Protein AF-0000000077104155 (afdb_homodimer)

Secondary structure (DSSP, 8-state):
---THHHHHHHHHHHHHHH-STTSHHHHHHHHHHHHHHHHHHHHHHHHHTT--HHHHHHHHTS-HHHHHHHHTTSSPPBHHHHHHHHHHTTEEEEEEE---/---SHHHHHHHHHHHHHHH-STTSHHHHHHHHHHHHHHHHHHHHHHHHHTT--HHHHHHHHTS-HHHHHHHHTTSSPPBHHHHHHHHHHTTEEEEEEE---

Solvent-accessible surface area (backbone atoms only — not comparable to full-atom values): 10810 Å² total; per-residue (Å²): 132,95,65,77,59,56,60,49,52,45,52,52,48,51,44,30,72,73,38,37,51,87,70,34,73,58,23,38,52,50,52,31,51,52,39,35,45,50,52,20,48,49,51,46,50,50,37,54,76,66,71,47,51,56,57,57,49,13,54,70,50,54,56,46,41,68,56,47,50,33,27,52,69,60,76,42,78,50,39,40,14,51,47,52,45,47,44,43,64,66,53,34,38,82,41,78,41,74,52,79,122,134,99,70,73,62,61,59,49,52,45,51,53,48,52,45,30,72,73,38,38,49,87,70,34,72,58,22,39,52,50,50,30,51,52,40,34,46,51,51,19,49,49,51,46,51,49,38,54,74,65,70,47,51,57,58,56,48,14,56,70,49,55,56,46,40,67,56,48,50,33,27,51,69,62,75,41,79,48,39,39,14,52,48,52,45,47,43,42,65,64,53,34,37,83,43,77,41,75,51,78,122

pLDDT: mean 90.49, std 13.49, range [34.97, 98.62]

InterPro domains:
  IPR001387 Cro/C1-type, helix-turn-helix domain [PF01381] (44-95)
  IPR001387 Cro/C1-type, helix-turn-helix domain [PS50943] (43-97)
  IPR001387 Cro/C1-type, helix-turn-helix domain [SM00530] (42-97)
  IPR001387 Cro/C1-type, helix-turn-helix domain [cd00093] (40-95)
  IPR010982 Lambda repressor-like, DNA-binding domain superfamily [G3DSA:1.10.260.40] (38-98)
  IPR010982 Lambda repressor-like, DNA-binding domain superfamily [SSF47413] (40-95)

Radius of gyration: 19.76 Å; Cα contacts (8 Å, |Δi|>4): 243; chains: 2; bounding box: 46×47×65 Å

Foldseek 3Di:
DPDPVVVVVVVQVVCCVVQNHPPDPSVVVVVVLVVLLVLLCVLVVLCVVLVHQLQRLCVLLVHHSVVNVCSNVSNDRDDPVSSQSSCVSSVDDDDDDDDPD/DPDDVVVVVVVQVVCCVVQNHPPDPSVVVVVVLVVLLVLLCVLVVLCVVLVHQLQRLCVLLVHHSVVNVCSNVSNDRDDPVSSQSSCVSSVDDDDDDDDPD

Structure (mmCIF, N/CA/C/O backbone):
data_AF-0000000077104155-model_v1
#
loop_
_entity.id
_entity.type
_entity.pdbx_description
1 polymer 'DNA-binding helix-turn-helix protein'
#
loop_
_atom_site.group_PDB
_atom_site.id
_atom_site.type_symbol
_atom_site.label_atom_id
_atom_site.label_alt_id
_atom_site.label_comp_id
_atom_site.label_asym_id
_atom_site.label_entity_id
_atom_site.label_seq_id
_atom_site.pdbx_PDB_ins_code
_atom_site.Cartn_x
_atom_site.Cartn_y
_atom_site.Cartn_z
_atom_site.occupancy
_atom_site.B_iso_or_equiv
_atom_site.auth_seq_id
_atom_site.auth_comp_id
_atom_site.auth_asym_id
_atom_site.auth_atom_id
_atom_site.pdbx_PDB_model_num
ATOM 1 N N . MET A 1 1 ? -4.27 13.375 41.688 1 35.66 1 MET A N 1
ATOM 2 C CA . MET A 1 1 ? -3.67 12.266 40.969 1 35.66 1 MET A CA 1
ATOM 3 C C . MET A 1 1 ? -2.953 12.766 39.719 1 35.66 1 MET A C 1
ATOM 5 O O . MET A 1 1 ? -3.598 13.148 38.719 1 35.66 1 MET A O 1
ATOM 9 N N . LYS A 1 2 ? -1.895 13.414 39.594 1 46.81 2 LYS A N 1
ATOM 10 C CA . LYS A 1 2 ? -1.103 14.188 38.656 1 46.81 2 LYS A CA 1
ATOM 11 C C . LYS A 1 2 ? -0.626 13.32 37.5 1 46.81 2 LYS A C 1
ATOM 13 O O . LYS A 1 2 ? 0.369 12.602 37.625 1 46.81 2 LYS A O 1
ATOM 18 N N . THR A 1 3 ? -1.44 12.469 36.719 1 50.03 3 THR A N 1
ATOM 19 C CA . THR A 1 3 ? -1.594 11.227 35.969 1 50.03 3 THR A CA 1
ATOM 20 C C . THR A 1 3 ? -0.647 11.195 34.781 1 50.03 3 THR A C 1
ATOM 22 O O . THR A 1 3 ? 0.011 12.195 34.469 1 50.03 3 THR A O 1
ATOM 25 N N . ASN A 1 4 ? -0.859 10.219 33.469 1 50.44 4 ASN A N 1
ATOM 26 C CA . ASN A 1 4 ? -0.388 9.602 32.219 1 50.44 4 ASN A CA 1
ATOM 27 C C . ASN A 1 4 ? 0.073 10.648 31.219 1 50.44 4 ASN A C 1
ATOM 29 O O . ASN A 1 4 ? 0.498 10.305 30.125 1 50.44 4 ASN A O 1
ATOM 33 N N . ASN A 1 5 ? -0.188 11.914 31.422 1 56.03 5 ASN A N 1
ATOM 34 C CA . ASN A 1 5 ? 0.171 12.992 30.516 1 56.03 5 ASN A CA 1
ATOM 35 C C . ASN A 1 5 ? 1.676 13.242 30.5 1 56.03 5 ASN A C 1
ATOM 37 O O . ASN A 1 5 ? 2.238 13.633 29.469 1 56.03 5 ASN A O 1
ATOM 41 N N . HIS A 1 6 ? 2.242 12.992 31.641 1 63.03 6 HIS A N 1
ATOM 42 C CA . HIS A 1 6 ? 3.68 13.234 31.703 1 63.03 6 HIS A CA 1
ATOM 43 C C . HIS A 1 6 ? 4.441 12.234 30.844 1 63.03 6 HIS A C 1
ATOM 45 O O . HIS A 1 6 ? 5.434 12.586 30.188 1 63.03 6 HIS A O 1
ATOM 51 N N . LYS A 1 7 ? 4.004 11.125 30.969 1 61.12 7 LYS A N 1
ATOM 52 C CA . LYS A 1 7 ? 4.676 10.078 30.203 1 61.12 7 LYS A CA 1
ATOM 53 C C . LYS A 1 7 ? 4.484 10.281 28.703 1 61.12 7 LYS A C 1
ATOM 55 O O . LYS A 1 7 ? 5.418 10.078 27.922 1 61.12 7 LYS A O 1
ATOM 60 N N . ILE A 1 8 ? 3.334 10.781 28.328 1 65.44 8 ILE A N 1
ATOM 61 C CA . ILE A 1 8 ? 3.07 11.039 26.922 1 65.44 8 ILE A CA 1
ATOM 62 C C . ILE A 1 8 ? 3.898 12.234 26.453 1 65.44 8 ILE A C 1
ATOM 64 O O . ILE A 1 8 ? 4.461 12.219 25.359 1 65.44 8 ILE A O 1
ATOM 68 N N . GLU A 1 9 ? 3.945 13.102 27.328 1 71.56 9 GLU A N 1
ATOM 69 C CA . GLU A 1 9 ? 4.746 14.281 27.016 1 71.56 9 GLU A CA 1
ATOM 70 C C . GLU A 1 9 ? 6.219 13.922 26.875 1 71.56 9 GLU A C 1
ATOM 72 O O . GLU A 1 9 ? 6.898 14.438 25.969 1 71.56 9 GLU A O 1
ATOM 77 N N . ASP A 1 10 ? 6.484 13.008 27.578 1 81.44 10 ASP A N 1
ATOM 78 C CA . ASP A 1 10 ? 7.875 12.555 27.516 1 81.44 10 ASP A CA 1
ATOM 79 C C . ASP A 1 10 ? 8.133 11.742 26.25 1 81.44 10 ASP A C 1
ATOM 81 O O . ASP A 1 10 ? 9.133 11.961 25.562 1 81.44 10 ASP A O 1
ATOM 85 N N . TYR A 1 11 ? 7.262 10.922 25.938 1 82.56 11 TYR A N 1
ATOM 86 C CA . TYR A 1 11 ? 7.434 10.109 24.75 1 82.56 11 TYR A CA 1
ATOM 87 C C . TYR A 1 11 ? 7.492 10.984 23.5 1 82.56 11 TYR A C 1
ATOM 89 O O . TYR A 1 11 ? 8.352 10.789 22.641 1 82.56 11 TYR A O 1
ATOM 97 N N . ASP A 1 12 ? 6.621 11.906 23.391 1 87.5 12 ASP A N 1
ATOM 98 C CA . ASP A 1 12 ? 6.617 12.812 22.25 1 87.5 12 ASP A CA 1
ATOM 99 C C . ASP A 1 12 ? 7.926 13.594 22.156 1 87.5 12 ASP A C 1
ATOM 101 O O . ASP A 1 12 ? 8.438 13.836 21.062 1 87.5 12 ASP A O 1
ATOM 105 N N . LEU A 1 13 ? 8.312 13.945 23.281 1 88.75 13 LEU A N 1
ATOM 106 C CA . LEU A 1 13 ? 9.562 14.695 23.312 1 88.75 13 LEU A CA 1
ATOM 107 C C . LEU A 1 13 ? 10.727 13.828 22.844 1 88.75 13 LEU A C 1
ATOM 109 O O . LEU A 1 13 ? 11.625 14.312 22.156 1 88.75 13 LEU A O 1
ATOM 113 N N . VAL A 1 14 ? 10.75 12.695 23.266 1 90.38 14 VAL A N 1
ATOM 114 C CA . VAL A 1 14 ? 11.812 11.773 22.844 1 90.38 14 VAL A CA 1
ATOM 115 C C . VAL A 1 14 ? 11.766 11.578 21.328 1 90.38 14 VAL A C 1
ATOM 117 O O . VAL A 1 14 ? 12.797 11.633 20.672 1 90.38 14 VAL A O 1
ATOM 120 N N . LEU A 1 15 ? 10.625 11.438 20.828 1 88.94 15 LEU A N 1
ATOM 121 C CA . LEU A 1 15 ? 10.469 11.258 19.391 1 88.94 15 LEU A CA 1
ATOM 122 C C . LEU A 1 15 ? 10.938 12.5 18.625 1 88.94 15 LEU A C 1
ATOM 124 O O . LEU A 1 15 ? 11.609 12.391 17.609 1 88.94 15 LEU A O 1
ATOM 128 N N . ASP A 1 16 ? 10.5 13.594 19.219 1 92.5 16 ASP A N 1
ATOM 129 C CA . ASP A 1 16 ? 10.898 14.844 18.578 1 92.5 16 ASP A CA 1
ATOM 130 C C . ASP A 1 16 ? 12.414 14.992 18.562 1 92.5 16 ASP A C 1
ATOM 132 O O . ASP A 1 16 ? 12.984 15.445 17.562 1 92.5 16 ASP A O 1
ATOM 136 N N . ALA A 1 17 ? 12.992 14.656 19.578 1 92.75 17 ALA A N 1
ATOM 137 C CA . ALA A 1 17 ? 14.438 14.773 19.703 1 92.75 17 ALA A CA 1
ATOM 138 C C . ALA A 1 17 ? 15.156 13.812 18.766 1 92.75 17 ALA A C 1
ATOM 140 O O . ALA A 1 17 ? 16.156 14.164 18.141 1 92.75 17 ALA A O 1
ATOM 141 N N . LYS A 1 18 ? 14.594 12.727 18.594 1 93.06 18 LYS A N 1
ATOM 142 C CA . LYS A 1 18 ? 15.273 11.664 17.859 1 93.06 18 LYS A CA 1
ATOM 143 C C . LYS A 1 18 ? 14.977 11.766 16.359 1 93.06 18 LYS A C 1
ATOM 145 O O . LYS A 1 18 ? 15.859 11.531 15.531 1 93.06 18 LYS A O 1
ATOM 150 N N . TYR A 1 19 ? 13.75 12.148 16.062 1 92.69 19 TYR A N 1
ATOM 151 C CA . TYR A 1 19 ? 13.32 11.992 14.68 1 92.69 19 TYR A CA 1
ATOM 152 C C . TYR A 1 19 ? 12.852 13.312 14.094 1 92.69 19 TYR A C 1
ATOM 154 O O . TYR A 1 19 ? 12.477 13.391 12.922 1 92.69 19 TYR A O 1
ATOM 162 N N . GLY A 1 20 ? 12.875 14.32 14.844 1 91.31 20 GLY A N 1
ATOM 163 C CA . GLY A 1 20 ? 12.359 15.609 14.406 1 91.31 20 GLY A CA 1
ATOM 164 C C . GLY A 1 20 ? 10.906 15.828 14.797 1 91.31 20 GLY A C 1
ATOM 165 O O . GLY A 1 20 ? 10.18 14.875 15.062 1 91.31 20 GLY A O 1
ATOM 166 N N . LYS A 1 21 ? 10.57 17.141 14.773 1 91.31 21 LYS A N 1
ATOM 167 C CA . LYS A 1 21 ? 9.18 17.484 15.07 1 91.31 21 LYS A CA 1
ATOM 168 C C . LYS A 1 21 ? 8.25 17.016 13.953 1 91.31 21 LYS A C 1
ATOM 170 O O . LYS A 1 21 ? 8.672 16.859 12.805 1 91.31 21 LYS A O 1
ATOM 175 N N . GLU A 1 22 ? 7.031 16.734 14.336 1 88.38 22 GLU A N 1
ATOM 176 C CA . GLU A 1 22 ? 6.047 16.344 13.336 1 88.38 22 GLU A CA 1
ATOM 177 C C . GLU A 1 22 ? 5.973 17.359 12.203 1 88.38 22 GLU A C 1
ATOM 179 O O . GLU A 1 22 ? 5.98 18.578 12.461 1 88.38 22 GLU A O 1
ATOM 184 N N . GLY A 1 23 ? 5.961 16.875 11.008 1 87.62 23 GLY A N 1
ATOM 185 C CA . GLY A 1 23 ? 5.836 17.781 9.867 1 87.62 23 GLY A CA 1
ATOM 186 C C . GLY A 1 23 ? 7.176 18.156 9.266 1 87.62 23 GLY A C 1
ATOM 187 O O . GLY A 1 23 ? 7.23 18.734 8.172 1 87.62 23 GLY A O 1
ATOM 188 N N . THR A 1 24 ? 8.258 17.859 9.953 1 93.19 24 THR A N 1
ATOM 189 C CA . THR A 1 24 ? 9.578 18.141 9.406 1 93.19 24 THR A CA 1
ATOM 190 C C . THR A 1 24 ? 10 17.062 8.422 1 93.19 24 THR A C 1
ATOM 192 O O . THR A 1 24 ? 9.477 15.945 8.453 1 93.19 24 THR A O 1
ATOM 195 N N . PRO A 1 25 ? 10.953 17.422 7.547 1 93.38 25 PRO A N 1
ATOM 196 C CA . PRO A 1 25 ? 11.414 16.422 6.582 1 93.38 25 PRO A CA 1
ATOM 197 C C . PRO A 1 25 ? 11.992 15.18 7.25 1 93.38 25 PRO A C 1
ATOM 199 O O . PRO A 1 25 ? 11.781 14.062 6.773 1 93.38 25 PRO A O 1
ATOM 202 N N . GLN A 1 26 ? 12.688 15.383 8.312 1 94.62 26 GLN A N 1
ATOM 203 C CA . GLN A 1 26 ? 13.281 14.25 9.023 1 94.62 26 GLN A CA 1
ATOM 204 C C . GLN A 1 26 ? 12.203 13.328 9.578 1 94.62 26 GLN A C 1
ATOM 206 O O . GLN A 1 26 ? 12.289 12.102 9.438 1 94.62 26 GLN A O 1
ATOM 211 N N . ARG A 1 27 ? 11.25 13.898 10.203 1 94.31 27 ARG A N 1
ATOM 212 C CA . ARG A 1 27 ? 10.164 13.117 10.773 1 94.31 27 ARG A CA 1
ATOM 213 C C . ARG A 1 27 ? 9.367 12.406 9.68 1 94.31 27 ARG A C 1
ATOM 215 O O . ARG A 1 27 ? 8.984 11.242 9.844 1 94.31 27 ARG A O 1
ATOM 222 N N . VAL A 1 28 ? 9.164 13.047 8.617 1 93.69 28 VAL A N 1
ATOM 223 C CA . VAL A 1 28 ? 8.414 12.492 7.492 1 93.69 28 VAL A CA 1
ATOM 224 C C . VAL A 1 28 ? 9.148 11.281 6.926 1 93.69 28 VAL A C 1
ATOM 226 O O . VAL A 1 28 ? 8.539 10.242 6.652 1 93.69 28 VAL A O 1
ATOM 229 N N . GLN A 1 29 ? 10.336 11.414 6.77 1 93.62 29 GLN A N 1
ATOM 230 C CA . GLN A 1 29 ? 11.156 10.312 6.266 1 93.62 29 GLN A CA 1
ATOM 231 C C . GLN A 1 29 ? 11.078 9.109 7.195 1 93.62 29 GLN A C 1
ATOM 233 O O . GLN A 1 29 ? 10.938 7.973 6.734 1 93.62 29 GLN A O 1
ATOM 238 N N . PHE A 1 30 ? 11.242 9.414 8.43 1 94.81 30 PHE A N 1
ATOM 239 C CA . PHE A 1 30 ? 11.195 8.352 9.422 1 94.81 30 PHE A CA 1
ATOM 240 C C . PHE A 1 30 ? 9.859 7.625 9.383 1 94.81 30 PHE A C 1
ATOM 242 O O . PHE A 1 30 ? 9.812 6.395 9.406 1 94.81 30 PHE A O 1
ATOM 249 N N . GLU A 1 31 ? 8.82 8.375 9.289 1 94.62 31 GLU A N 1
ATOM 250 C CA . GLU A 1 31 ? 7.484 7.785 9.281 1 94.62 31 GLU A CA 1
ATOM 251 C C . GLU A 1 31 ? 7.27 6.93 8.031 1 94.62 31 GLU A C 1
ATOM 253 O O . GLU A 1 31 ? 6.645 5.871 8.102 1 94.62 31 GLU A O 1
ATOM 258 N N . ASN A 1 32 ? 7.727 7.379 6.934 1 95.06 32 ASN A N 1
ATOM 259 C CA . ASN A 1 32 ? 7.633 6.594 5.707 1 95.06 32 ASN A CA 1
ATOM 260 C C . ASN A 1 32 ? 8.375 5.266 5.836 1 95.06 32 ASN A C 1
ATOM 262 O O . ASN A 1 32 ? 7.844 4.219 5.461 1 95.06 32 ASN A O 1
ATOM 266 N N . GLU A 1 33 ? 9.555 5.359 6.363 1 95.38 33 GLU A N 1
ATOM 267 C CA . GLU A 1 33 ? 10.359 4.152 6.527 1 95.38 33 GLU A CA 1
ATOM 268 C C . GLU A 1 33 ? 9.703 3.178 7.5 1 95.38 33 GLU A C 1
ATOM 270 O O . GLU A 1 33 ? 9.734 1.964 7.289 1 95.38 33 GLU A O 1
ATOM 275 N N . ALA A 1 34 ? 9.18 3.713 8.578 1 96 34 ALA A N 1
ATOM 276 C CA . ALA A 1 34 ? 8.5 2.865 9.555 1 96 34 ALA A CA 1
ATOM 277 C C . ALA A 1 34 ? 7.301 2.166 8.93 1 96 34 ALA A C 1
ATOM 279 O O . ALA A 1 34 ? 7.066 0.979 9.172 1 96 34 ALA A O 1
ATOM 280 N N . LYS A 1 35 ? 6.57 2.891 8.125 1 95.5 35 LYS A N 1
ATOM 281 C CA . LYS A 1 35 ? 5.398 2.312 7.477 1 95.5 35 LYS A CA 1
ATOM 282 C C . LYS A 1 35 ? 5.801 1.266 6.441 1 95.5 35 LYS A C 1
ATOM 284 O O . LYS A 1 35 ? 5.152 0.224 6.32 1 95.5 35 LYS A O 1
ATOM 289 N N . ALA A 1 36 ? 6.82 1.56 5.723 1 96.62 36 ALA A N 1
ATOM 290 C CA . ALA A 1 36 ? 7.336 0.591 4.758 1 96.62 36 ALA A CA 1
ATOM 291 C C . ALA A 1 36 ? 7.816 -0.677 5.457 1 96.62 36 ALA A C 1
ATOM 293 O O . ALA A 1 36 ? 7.57 -1.787 4.98 1 96.62 36 ALA A O 1
ATOM 294 N N . PHE A 1 37 ? 8.508 -0.508 6.535 1 96.62 37 PHE A N 1
ATOM 295 C CA . PHE A 1 37 ? 8.969 -1.646 7.324 1 96.62 37 PHE A CA 1
ATOM 296 C C . PHE A 1 37 ? 7.789 -2.473 7.82 1 96.62 37 PHE A C 1
ATOM 298 O O . PHE A 1 37 ? 7.82 -3.703 7.762 1 96.62 37 PHE A O 1
ATOM 305 N N . TYR A 1 38 ? 6.859 -1.818 8.344 1 96.12 38 TYR A N 1
ATOM 306 C CA . TYR A 1 38 ? 5.645 -2.482 8.812 1 96.12 38 TYR A CA 1
ATOM 307 C C . TYR A 1 38 ? 5.023 -3.322 7.699 1 96.12 38 TYR A C 1
ATOM 309 O O . TYR A 1 38 ? 4.66 -4.48 7.922 1 96.12 38 TYR A O 1
ATOM 317 N N . ALA A 1 39 ? 4.91 -2.771 6.539 1 96.44 39 ALA A N 1
ATOM 318 C CA . ALA A 1 39 ? 4.355 -3.492 5.398 1 96.44 39 ALA A CA 1
ATOM 319 C C . ALA A 1 39 ? 5.184 -4.738 5.082 1 96.44 39 ALA A C 1
ATOM 321 O O . ALA A 1 39 ? 4.629 -5.801 4.789 1 96.44 39 ALA A O 1
ATOM 322 N N . SER A 1 40 ? 6.461 -4.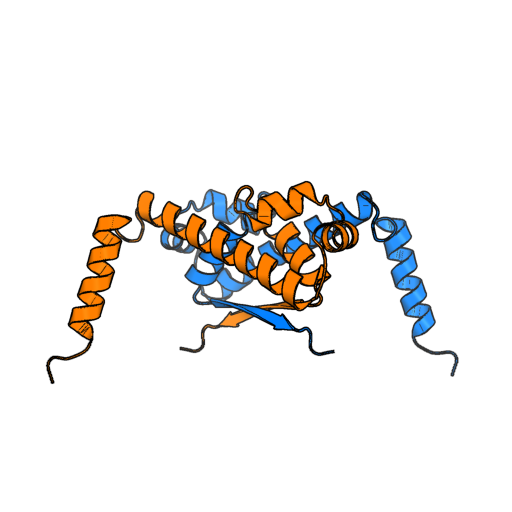574 5.117 1 97.81 40 SER A N 1
ATOM 323 C CA . SER A 1 40 ? 7.336 -5.707 4.844 1 97.81 40 SER A CA 1
ATOM 324 C C . SER A 1 40 ? 7.137 -6.82 5.867 1 97.81 40 SER A C 1
ATOM 326 O O . SER A 1 40 ? 7.152 -8.008 5.52 1 97.81 40 SER A O 1
ATOM 328 N N . GLN A 1 41 ? 6.953 -6.441 7.117 1 97.06 41 GLN A N 1
ATOM 329 C CA . GLN A 1 41 ? 6.738 -7.43 8.172 1 97.06 41 GLN A CA 1
ATOM 330 C C . GLN A 1 41 ? 5.387 -8.117 8.008 1 97.06 41 GLN A C 1
ATOM 332 O O . GLN A 1 41 ? 5.258 -9.312 8.281 1 97.06 41 GLN A O 1
ATOM 337 N N . ILE A 1 42 ? 4.453 -7.379 7.617 1 96 42 ILE A N 1
ATOM 338 C CA . ILE A 1 42 ? 3.139 -7.953 7.352 1 96 42 ILE A CA 1
ATOM 339 C C . ILE A 1 42 ? 3.254 -9.023 6.266 1 96 42 ILE A C 1
ATOM 341 O O . ILE A 1 42 ? 2.711 -10.117 6.406 1 96 42 ILE A O 1
ATOM 345 N N . LEU A 1 43 ? 3.916 -8.664 5.191 1 97.88 43 LEU A N 1
ATOM 346 C CA . LEU A 1 43 ? 4.086 -9.602 4.086 1 97.88 43 LEU A CA 1
ATOM 347 C C . LEU A 1 43 ? 4.797 -10.867 4.555 1 97.88 43 LEU A C 1
ATOM 349 O O . LEU A 1 43 ? 4.359 -11.977 4.254 1 97.88 43 LEU A O 1
ATOM 353 N N . LEU A 1 44 ? 5.895 -10.664 5.281 1 97.94 44 LEU A N 1
ATOM 354 C CA . LEU A 1 44 ? 6.672 -11.781 5.797 1 97.94 44 LEU A CA 1
ATOM 355 C C . LEU A 1 44 ? 5.809 -12.688 6.668 1 97.94 44 LEU A C 1
ATOM 357 O O . LEU A 1 44 ? 5.777 -13.906 6.461 1 97.94 44 LEU A O 1
ATOM 361 N N . GLN A 1 45 ? 5.102 -12.141 7.602 1 97.38 45 GLN A N 1
ATOM 362 C CA . GLN A 1 45 ? 4.277 -12.906 8.523 1 97.38 45 GLN A CA 1
ATOM 363 C C . GLN A 1 45 ? 3.129 -13.602 7.797 1 97.38 45 GLN A C 1
ATOM 365 O O . GLN A 1 45 ? 2.812 -14.758 8.078 1 97.38 45 GLN A O 1
ATOM 370 N N . ALA A 1 46 ? 2.506 -12.898 6.902 1 97.12 46 ALA A N 1
ATOM 371 C CA . ALA A 1 46 ? 1.407 -13.461 6.121 1 97.12 46 ALA A CA 1
ATOM 372 C C . ALA A 1 46 ? 1.873 -14.664 5.309 1 97.12 46 ALA A C 1
ATOM 374 O O . ALA A 1 46 ? 1.175 -15.68 5.234 1 97.12 46 ALA A O 1
ATOM 375 N N . ARG A 1 47 ? 2.994 -14.453 4.641 1 97.88 47 ARG A N 1
ATOM 376 C CA . ARG A 1 47 ? 3.529 -15.562 3.852 1 97.88 47 ARG A CA 1
ATOM 377 C C . ARG A 1 47 ? 3.781 -16.781 4.723 1 97.88 47 ARG A C 1
ATOM 379 O O . ARG A 1 47 ? 3.43 -17.906 4.348 1 97.88 47 ARG A O 1
ATOM 386 N N . LYS A 1 48 ? 4.379 -16.578 5.902 1 97.94 48 LYS A N 1
ATOM 387 C CA . LYS A 1 48 ? 4.676 -17.672 6.828 1 97.94 48 LYS A CA 1
ATOM 388 C C . LYS A 1 48 ? 3.393 -18.344 7.324 1 97.94 48 LYS A C 1
ATOM 390 O O . LYS A 1 48 ? 3.314 -19.562 7.398 1 97.94 48 LYS A O 1
ATOM 395 N N . GLU A 1 49 ? 2.406 -17.578 7.648 1 96.62 49 GLU A N 1
ATOM 396 C CA . GLU A 1 49 ? 1.126 -18.094 8.117 1 96.62 49 GLU A CA 1
ATOM 397 C C . GLU A 1 49 ? 0.44 -18.922 7.035 1 96.62 49 GLU A C 1
ATOM 399 O O . GLU A 1 49 ? -0.255 -19.906 7.34 1 96.62 49 GLU A O 1
ATOM 404 N N . ALA A 1 50 ? 0.651 -18.547 5.801 1 95.88 50 ALA A N 1
ATOM 405 C CA . ALA A 1 50 ? 0.09 -19.281 4.664 1 95.88 50 ALA A CA 1
ATOM 406 C C . ALA A 1 50 ? 0.932 -20.5 4.332 1 95.88 50 ALA A C 1
ATOM 408 O O . ALA A 1 50 ? 0.61 -21.25 3.402 1 95.88 50 ALA A O 1
ATOM 409 N N . LYS A 1 51 ? 2.086 -20.641 5.012 1 97.56 51 LYS A N 1
ATOM 410 C CA . LYS A 1 51 ? 3.018 -21.75 4.816 1 97.56 51 LYS A CA 1
ATOM 411 C C . LYS A 1 51 ? 3.545 -21.781 3.385 1 97.56 51 LYS A C 1
ATOM 413 O O . LYS A 1 51 ? 3.684 -22.859 2.791 1 97.56 51 LYS A O 1
ATOM 418 N N . MET A 1 52 ? 3.787 -20.688 2.871 1 97.69 52 MET A N 1
ATOM 419 C CA . MET A 1 52 ? 4.332 -20.562 1.522 1 97.69 52 MET A CA 1
ATOM 420 C C . MET A 1 52 ? 5.812 -20.188 1.566 1 97.69 52 MET A C 1
ATOM 422 O O . MET A 1 52 ? 6.23 -19.375 2.391 1 97.69 52 MET A O 1
ATOM 426 N N . THR A 1 53 ? 6.543 -20.734 0.625 1 98.44 53 THR A N 1
ATOM 427 C CA . THR A 1 53 ? 7.922 -20.297 0.429 1 98.44 53 THR A CA 1
ATOM 428 C C . THR A 1 53 ? 7.973 -19 -0.379 1 98.44 53 THR A C 1
ATOM 430 O O . THR A 1 53 ? 6.969 -18.594 -0.964 1 98.44 53 THR A O 1
ATOM 433 N N . GLN A 1 54 ? 9.117 -18.375 -0.301 1 98.5 54 GLN A N 1
ATOM 434 C CA . GLN A 1 54 ? 9.297 -17.188 -1.124 1 98.5 54 GLN A CA 1
ATOM 435 C C . GLN A 1 54 ? 9.109 -17.5 -2.604 1 98.5 54 GLN A C 1
ATOM 437 O 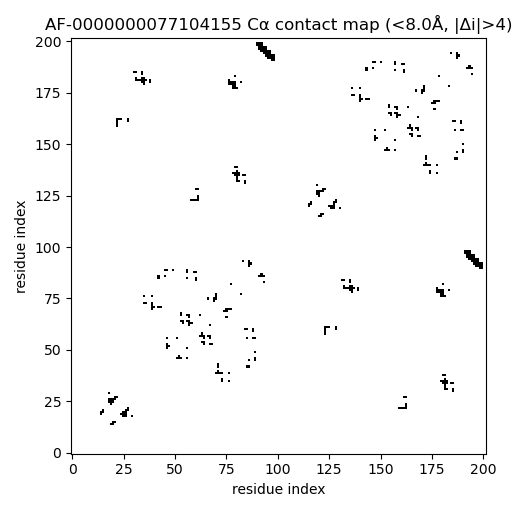O . GLN A 1 54 ? 8.547 -16.703 -3.354 1 98.5 54 GLN A O 1
ATOM 442 N N . THR A 1 55 ? 9.562 -18.719 -3.016 1 98.44 55 THR A N 1
ATOM 443 C CA . THR A 1 55 ? 9.438 -19.172 -4.398 1 98.44 55 THR A CA 1
ATOM 444 C C . THR A 1 55 ? 7.977 -19.344 -4.785 1 98.44 55 THR A C 1
ATOM 446 O O . THR A 1 55 ? 7.547 -18.875 -5.844 1 98.44 55 THR A O 1
ATOM 449 N N . GLU A 1 56 ? 7.23 -19.984 -3.926 1 98.06 56 GLU A N 1
ATOM 450 C CA . GLU A 1 56 ? 5.812 -20.219 -4.184 1 98.06 56 GLU A CA 1
ATOM 451 C C . GLU A 1 56 ? 5.055 -18.891 -4.285 1 98.06 56 GLU A C 1
ATOM 453 O O . GLU A 1 56 ? 4.215 -18.719 -5.172 1 98.06 56 GLU A O 1
ATOM 458 N N . LEU A 1 57 ? 5.289 -17.984 -3.424 1 97.69 57 LEU A N 1
ATOM 459 C CA . LEU A 1 57 ? 4.637 -16.672 -3.469 1 97.69 57 LEU A CA 1
ATOM 460 C C . LEU A 1 57 ? 5.012 -15.93 -4.742 1 97.69 57 LEU A C 1
ATOM 462 O O . LEU A 1 57 ? 4.156 -15.297 -5.371 1 97.69 57 LEU A O 1
ATOM 466 N N . ALA A 1 58 ? 6.273 -15.938 -5.074 1 97.19 58 ALA A N 1
ATOM 467 C CA . ALA A 1 58 ? 6.75 -15.266 -6.277 1 97.19 58 ALA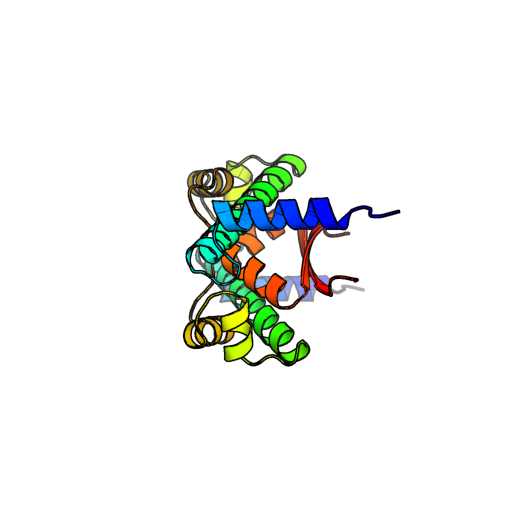 A CA 1
ATOM 468 C C . ALA A 1 58 ? 6.02 -15.773 -7.516 1 97.19 58 ALA A C 1
ATOM 470 O O . ALA A 1 58 ? 5.582 -14.977 -8.359 1 97.19 58 ALA A O 1
ATOM 471 N N . GLU A 1 59 ? 5.832 -17.047 -7.594 1 95.25 59 GLU A N 1
ATOM 472 C CA . GLU A 1 59 ? 5.133 -17.656 -8.719 1 95.25 59 GLU A CA 1
ATOM 473 C C . GLU A 1 59 ? 3.67 -17.234 -8.766 1 95.25 59 GLU A C 1
ATOM 475 O O . GLU A 1 59 ? 3.16 -16.859 -9.82 1 95.25 59 GLU A O 1
ATOM 480 N N . LYS A 1 60 ? 3.053 -17.234 -7.676 1 94.12 60 LYS A N 1
ATOM 481 C CA . LYS A 1 60 ? 1.641 -16.875 -7.594 1 94.12 60 LYS A CA 1
ATOM 482 C C . LYS A 1 60 ? 1.431 -15.398 -7.93 1 94.12 60 LYS A C 1
ATOM 484 O O . LYS A 1 60 ? 0.425 -15.031 -8.539 1 94.12 60 LYS A O 1
ATOM 489 N N . ALA A 1 61 ? 2.354 -14.609 -7.535 1 94.62 61 ALA A N 1
ATOM 490 C CA . ALA A 1 61 ? 2.213 -13.164 -7.676 1 94.62 61 ALA A CA 1
ATOM 491 C C . ALA A 1 61 ? 2.816 -12.68 -8.992 1 94.62 61 ALA A C 1
ATOM 493 O O . ALA A 1 61 ? 2.707 -11.5 -9.328 1 94.62 61 ALA A O 1
ATOM 494 N N . GLY A 1 62 ? 3.453 -13.477 -9.688 1 93.81 62 GLY A N 1
ATOM 495 C CA . GLY A 1 62 ? 4.059 -13.102 -10.953 1 93.81 62 GLY A CA 1
ATOM 496 C C . GLY A 1 62 ? 5.32 -12.273 -10.789 1 93.81 62 GLY A C 1
ATOM 497 O O . GLY A 1 62 ? 5.504 -11.266 -11.484 1 93.81 62 GLY A O 1
ATOM 498 N N . THR A 1 63 ? 6.164 -12.648 -9.883 1 95.12 63 THR A N 1
ATOM 499 C CA . THR A 1 63 ? 7.441 -11.992 -9.641 1 95.12 63 THR A CA 1
ATOM 500 C C . THR A 1 63 ? 8.523 -13.023 -9.32 1 95.12 63 THR A C 1
ATOM 502 O O . THR A 1 63 ? 8.383 -14.203 -9.648 1 95.12 63 THR A O 1
ATOM 505 N N . THR A 1 64 ? 9.695 -12.547 -8.789 1 97 64 THR A N 1
ATOM 506 C CA . THR A 1 64 ? 10.797 -13.469 -8.562 1 97 64 THR A CA 1
ATOM 507 C C . THR A 1 64 ? 11.047 -13.648 -7.066 1 97 64 THR A C 1
ATOM 509 O O . THR A 1 64 ? 10.75 -12.758 -6.27 1 97 64 THR A O 1
ATOM 512 N N . LYS A 1 65 ? 11.609 -14.812 -6.73 1 98.19 65 LYS A N 1
ATOM 513 C CA . LYS A 1 65 ? 12 -15.094 -5.352 1 98.19 65 LYS A CA 1
ATOM 514 C C . LYS A 1 65 ? 12.938 -14.016 -4.812 1 98.19 65 LYS A C 1
ATOM 516 O O . LYS A 1 65 ? 12.805 -13.578 -3.666 1 98.19 65 LYS A O 1
ATOM 521 N N . SER A 1 66 ? 13.82 -13.586 -5.656 1 98.56 66 SER A N 1
ATOM 522 C CA . SER A 1 66 ? 14.781 -12.555 -5.258 1 98.56 66 SER A CA 1
ATOM 523 C C . SER A 1 66 ? 14.07 -11.266 -4.871 1 98.56 66 SER A C 1
ATOM 525 O O . SER A 1 66 ? 14.438 -10.625 -3.881 1 98.56 66 SER A O 1
ATOM 52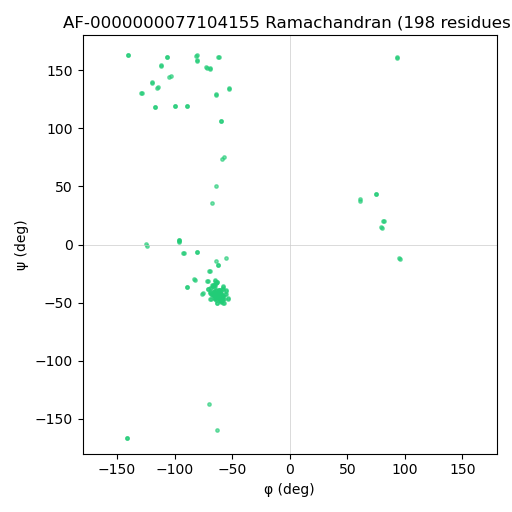7 N N . TYR A 1 67 ? 13.102 -10.922 -5.613 1 97.56 67 TYR A N 1
ATOM 528 C CA . TYR A 1 67 ? 12.359 -9.695 -5.344 1 97.56 67 TYR A CA 1
ATOM 529 C C . TYR A 1 67 ? 11.586 -9.805 -4.035 1 97.56 67 TYR A C 1
ATOM 531 O O . TYR A 1 67 ? 11.594 -8.875 -3.225 1 97.56 67 TYR A O 1
ATOM 539 N N . ILE A 1 68 ? 10.93 -10.953 -3.789 1 98.44 68 ILE A N 1
ATOM 540 C CA . ILE A 1 68 ? 10.203 -11.195 -2.547 1 98.44 68 ILE A CA 1
ATOM 541 C C . ILE A 1 68 ? 11.156 -11.094 -1.36 1 98.44 68 ILE A C 1
ATOM 543 O O . ILE A 1 68 ? 10.852 -10.43 -0.365 1 98.44 68 ILE A O 1
ATOM 547 N N . SER A 1 69 ? 12.312 -11.664 -1.537 1 98.62 69 SER A N 1
ATOM 548 C CA . SER A 1 69 ? 13.305 -11.648 -0.47 1 98.62 69 SER A CA 1
ATOM 549 C C . SER A 1 69 ? 13.727 -10.227 -0.133 1 98.62 69 SER A C 1
ATOM 551 O O . SER A 1 69 ? 13.789 -9.844 1.039 1 98.62 69 SER A O 1
ATOM 553 N N . LYS A 1 70 ? 13.961 -9.438 -1.158 1 98.44 70 LYS A N 1
ATOM 554 C CA . LYS A 1 70 ? 14.391 -8.055 -0.961 1 98.44 70 LYS A CA 1
ATOM 555 C C . LYS A 1 70 ? 13.297 -7.23 -0.29 1 98.44 70 LYS A C 1
ATOM 557 O O . LYS A 1 70 ? 13.586 -6.359 0.536 1 98.44 70 LYS A O 1
ATOM 562 N N . ILE A 1 71 ? 12.055 -7.477 -0.564 1 98.31 71 ILE A N 1
ATOM 563 C CA . ILE A 1 71 ? 10.938 -6.777 0.057 1 98.31 71 ILE A CA 1
ATOM 564 C C . ILE A 1 71 ? 10.836 -7.168 1.529 1 98.31 71 ILE A C 1
ATOM 566 O O . ILE A 1 71 ? 10.758 -6.301 2.404 1 98.31 71 ILE A O 1
ATOM 570 N N . GLU A 1 72 ? 10.914 -8.484 1.79 1 98.19 72 GLU A N 1
ATOM 571 C CA . GLU A 1 72 ? 10.703 -8.984 3.145 1 98.19 72 GLU A CA 1
ATOM 572 C C . GLU A 1 72 ? 11.844 -8.578 4.07 1 98.19 72 GLU A C 1
ATOM 574 O O . GLU A 1 72 ? 11.656 -8.469 5.285 1 98.19 72 GLU A O 1
ATOM 579 N N . ASN A 1 73 ? 13.023 -8.297 3.426 1 96.75 73 ASN A N 1
ATOM 580 C CA . ASN A 1 73 ? 14.172 -7.879 4.215 1 96.75 73 ASN A CA 1
ATOM 581 C C . ASN A 1 73 ? 14.305 -6.359 4.25 1 96.75 73 ASN A C 1
ATOM 583 O O . ASN A 1 73 ? 15.281 -5.828 4.773 1 96.75 73 ASN A O 1
ATOM 587 N N . GLY A 1 74 ? 13.398 -5.703 3.676 1 96 74 GLY A N 1
ATOM 588 C CA . GLY A 1 74 ? 13.359 -4.25 3.75 1 96 74 GLY A CA 1
ATOM 589 C C . GLY A 1 74 ? 14.32 -3.58 2.785 1 96 74 GLY A C 1
ATOM 590 O O . GLY A 1 74 ? 14.555 -2.373 2.877 1 96 74 GLY A O 1
ATOM 591 N N . LEU A 1 75 ? 14.859 -4.258 1.817 1 96.12 75 LEU A N 1
ATOM 592 C CA . LEU A 1 75 ? 15.82 -3.699 0.872 1 96.12 75 LEU A CA 1
ATOM 593 C C . LEU A 1 75 ? 15.102 -2.951 -0.249 1 96.12 75 LEU A C 1
ATOM 595 O O . LEU A 1 75 ? 15.656 -2.014 -0.827 1 96.12 75 LEU A O 1
ATOM 599 N N . ILE A 1 76 ? 13.898 -3.369 -0.611 1 96.31 76 ILE A N 1
ATOM 600 C CA . ILE A 1 76 ? 13.07 -2.727 -1.624 1 96.31 76 ILE A CA 1
ATOM 601 C C . ILE A 1 76 ? 11.68 -2.457 -1.058 1 96.31 76 ILE A C 1
ATOM 603 O O . ILE A 1 76 ? 11.102 -3.307 -0.371 1 96.31 76 ILE A O 1
ATOM 607 N N . GLU A 1 77 ? 11.219 -1.248 -1.225 1 97.5 77 GLU A N 1
ATOM 608 C CA . GLU A 1 77 ? 9.828 -0.931 -0.925 1 97.5 77 GLU A CA 1
ATOM 609 C C . GLU A 1 77 ? 8.938 -1.153 -2.145 1 97.5 77 GLU A C 1
ATOM 611 O O . GLU A 1 77 ? 9.117 -0.51 -3.18 1 97.5 77 GLU A O 1
ATOM 616 N N . PRO A 1 78 ? 8.016 -2.004 -2.014 1 97.88 78 PRO A N 1
ATOM 617 C CA . PRO A 1 78 ? 7.141 -2.197 -3.168 1 97.88 78 PRO A CA 1
ATOM 618 C C . PRO A 1 78 ? 6.18 -1.028 -3.385 1 97.88 78 PRO A C 1
ATOM 620 O O . PRO A 1 78 ? 5.836 -0.323 -2.432 1 97.88 78 PRO A O 1
ATOM 623 N N . GLY A 1 79 ? 5.766 -0.819 -4.68 1 97.56 79 GLY A N 1
ATOM 624 C CA . GLY A 1 79 ? 4.609 0.027 -4.922 1 97.56 79 GLY A CA 1
ATOM 625 C C . GLY A 1 79 ? 3.334 -0.512 -4.301 1 97.56 79 GLY A C 1
ATOM 626 O O . GLY A 1 79 ? 3.254 -1.695 -3.963 1 97.56 79 GLY A O 1
ATOM 627 N N . VAL A 1 80 ? 2.383 0.341 -4.148 1 97.81 80 VAL A N 1
ATOM 628 C CA . VAL A 1 80 ? 1.14 -0.063 -3.496 1 97.81 80 VAL A CA 1
ATOM 629 C C . VAL A 1 80 ? 0.442 -1.132 -4.336 1 97.81 80 VAL A C 1
ATOM 631 O O . VAL A 1 80 ? -0.163 -2.059 -3.791 1 97.81 80 VAL A O 1
ATOM 634 N N . GLY A 1 81 ? 0.552 -1.091 -5.633 1 97.06 81 GLY A N 1
ATOM 635 C CA . GLY A 1 81 ? -0.051 -2.086 -6.508 1 97.06 81 GLY A CA 1
ATOM 636 C C . GLY A 1 81 ? 0.506 -3.48 -6.293 1 97.06 81 GLY A C 1
ATOM 637 O O . GLY A 1 81 ? -0.251 -4.441 -6.141 1 97.06 81 GLY A O 1
ATOM 638 N N . LEU A 1 82 ? 1.769 -3.564 -6.301 1 96.56 82 LEU A N 1
ATOM 639 C CA . LEU A 1 82 ? 2.402 -4.859 -6.074 1 96.56 82 LEU A CA 1
ATOM 640 C C . LEU A 1 82 ? 2.094 -5.379 -4.676 1 96.56 82 LEU A C 1
ATOM 642 O O . LEU A 1 82 ? 1.816 -6.566 -4.496 1 96.56 82 LEU A O 1
ATOM 646 N N . PHE A 1 83 ? 2.166 -4.48 -3.699 1 98.12 83 PHE A N 1
ATOM 647 C CA . PHE A 1 83 ? 1.869 -4.895 -2.334 1 98.12 83 PHE A CA 1
ATOM 648 C C . PHE A 1 83 ? 0.468 -5.488 -2.242 1 98.12 83 PHE A C 1
ATOM 650 O O . PHE A 1 83 ? 0.279 -6.559 -1.663 1 98.12 83 PHE A O 1
ATOM 657 N N . PHE A 1 84 ? -0.464 -4.844 -2.797 1 96.81 84 PHE A N 1
ATOM 658 C CA . PHE A 1 84 ? -1.83 -5.355 -2.799 1 96.81 84 PHE A CA 1
ATOM 659 C C . PHE A 1 84 ? -1.897 -6.715 -3.479 1 96.81 84 PHE A C 1
ATOM 661 O O . PHE A 1 84 ? -2.572 -7.625 -2.992 1 96.81 84 PHE A O 1
ATOM 668 N N . ARG A 1 85 ? -1.206 -6.855 -4.574 1 95.62 85 ARG A N 1
ATOM 669 C CA . ARG A 1 85 ? -1.213 -8.117 -5.301 1 95.62 85 ARG A CA 1
ATOM 670 C C . ARG A 1 85 ? -0.614 -9.242 -4.457 1 95.62 85 ARG A C 1
ATOM 672 O O . ARG A 1 85 ? -1.133 -10.359 -4.438 1 95.62 85 ARG A O 1
ATOM 679 N N . LEU A 1 86 ? 0.438 -8.914 -3.783 1 97.44 86 LEU A N 1
ATOM 680 C CA . LEU A 1 86 ? 1.087 -9.906 -2.932 1 97.44 86 LEU A CA 1
ATOM 681 C C . LEU A 1 86 ? 0.163 -10.336 -1.798 1 97.44 86 LEU A C 1
ATOM 683 O O . LEU A 1 86 ? 0.015 -11.531 -1.534 1 97.44 86 LEU A O 1
ATOM 687 N N . ILE A 1 87 ? -0.46 -9.438 -1.166 1 97.19 87 ILE A N 1
ATOM 688 C CA . ILE A 1 87 ? -1.376 -9.727 -0.068 1 97.19 87 ILE A CA 1
ATOM 689 C C . ILE A 1 87 ? -2.537 -10.578 -0.576 1 97.19 87 ILE A C 1
ATOM 691 O O . ILE A 1 87 ? -2.932 -11.555 0.069 1 97.19 87 ILE A O 1
ATOM 695 N N . ASN A 1 88 ? -3.023 -10.25 -1.753 1 94.81 88 ASN A N 1
ATOM 696 C CA . ASN A 1 88 ? -4.113 -11.016 -2.354 1 94.81 88 ASN A CA 1
ATOM 697 C C . ASN A 1 88 ? -3.678 -12.438 -2.689 1 94.81 88 ASN A C 1
ATOM 699 O O . ASN A 1 88 ? -4.449 -13.383 -2.52 1 94.81 88 ASN A O 1
ATOM 703 N N . SER A 1 89 ? -2.504 -12.531 -3.158 1 95.44 89 SER A N 1
ATOM 704 C CA . SER A 1 89 ? -1.974 -13.844 -3.512 1 95.44 89 SER A CA 1
ATOM 705 C C . SER A 1 89 ? -1.875 -14.75 -2.289 1 95.44 89 SER A C 1
ATOM 707 O O . SER A 1 89 ? -1.795 -15.969 -2.422 1 95.44 89 SER A O 1
ATOM 709 N N . LEU A 1 90 ? -1.912 -14.164 -1.135 1 96.62 90 LEU A N 1
ATOM 710 C CA . LEU A 1 90 ? -1.82 -14.906 0.116 1 96.62 90 LEU A CA 1
ATOM 711 C C . LEU A 1 90 ? -3.207 -15.195 0.683 1 96.62 90 LEU A C 1
ATOM 713 O O . LEU A 1 90 ? -3.334 -15.734 1.784 1 96.62 90 LEU A O 1
ATOM 717 N N . GLY A 1 91 ? -4.246 -14.797 -0.01 1 93.81 91 GLY A N 1
ATOM 718 C CA . GLY A 1 91 ? -5.621 -15.039 0.405 1 93.81 91 GLY A CA 1
ATOM 719 C C . GLY A 1 91 ? -6.121 -14.039 1.429 1 93.81 91 GLY A C 1
ATOM 720 O O . GLY A 1 91 ? -7.07 -14.32 2.166 1 93.81 91 GLY A O 1
ATOM 721 N N . LEU A 1 92 ? -5.504 -12.953 1.509 1 95.44 92 LEU A N 1
ATOM 722 C CA . LEU A 1 92 ? -5.875 -11.922 2.471 1 95.44 92 LEU A CA 1
ATOM 723 C C . LEU A 1 92 ? -6.562 -10.75 1.776 1 95.44 92 LEU A C 1
ATOM 725 O O . LEU A 1 92 ? -6.477 -10.617 0.554 1 95.44 92 LEU A O 1
ATOM 729 N N . ARG A 1 93 ? -7.25 -10.008 2.627 1 94.19 93 ARG A N 1
ATOM 730 C CA . ARG A 1 93 ? -7.961 -8.82 2.158 1 94.19 93 ARG A CA 1
ATOM 731 C C . ARG A 1 93 ? -7.453 -7.566 2.859 1 94.19 93 ARG A C 1
ATOM 733 O O . ARG A 1 93 ? -7.098 -7.605 4.039 1 94.19 93 ARG A O 1
ATOM 740 N N . ILE A 1 94 ? -7.344 -6.543 2.055 1 94 94 ILE A N 1
ATOM 741 C CA . ILE A 1 94 ? -7.008 -5.234 2.613 1 94 94 ILE A CA 1
ATOM 742 C C . ILE A 1 94 ? -8.273 -4.395 2.752 1 94 94 ILE A C 1
ATOM 744 O O . ILE A 1 94 ? -8.961 -4.125 1.764 1 94 94 ILE A O 1
ATOM 748 N N . ASP A 1 95 ? -8.516 -4.051 3.977 1 93.62 95 ASP A N 1
ATOM 749 C CA . ASP A 1 95 ? -9.656 -3.193 4.27 1 93.62 95 ASP A CA 1
ATOM 750 C C . ASP A 1 95 ? -9.203 -1.842 4.812 1 93.62 95 ASP A C 1
ATOM 752 O O . ASP A 1 95 ? -8.273 -1.771 5.617 1 93.62 95 ASP A O 1
ATOM 756 N N . ILE A 1 96 ? -9.828 -0.871 4.281 1 93 96 ILE A N 1
ATOM 757 C CA . ILE A 1 96 ? -9.555 0.485 4.742 1 93 96 ILE A CA 1
ATOM 758 C C . ILE A 1 96 ? -10.812 1.09 5.355 1 93 96 ILE A C 1
ATOM 760 O O . ILE A 1 96 ? -11.844 1.193 4.688 1 93 96 ILE A O 1
ATOM 764 N N . SER A 1 97 ? -10.672 1.407 6.652 1 91.19 97 SER A N 1
ATOM 765 C CA . SER A 1 97 ? -11.867 1.872 7.355 1 91.19 97 SER A CA 1
ATOM 766 C C . SER A 1 97 ? -11.539 3.014 8.312 1 91.19 97 SER A C 1
ATOM 768 O O . SER A 1 97 ? -10.367 3.283 8.578 1 91.19 97 SER A O 1
ATOM 770 N N . LYS A 1 98 ? -12.734 3.674 8.672 1 86.25 98 LYS A N 1
ATOM 771 C CA . LYS A 1 98 ? -12.562 4.758 9.633 1 86.25 98 LYS A CA 1
ATOM 772 C C . LYS A 1 98 ? -12.055 4.23 10.969 1 86.25 98 LYS A C 1
ATOM 774 O O . LYS A 1 98 ? -12.469 3.158 11.422 1 86.25 98 LYS A O 1
ATOM 779 N N . SER A 1 99 ? -10.945 4.902 11.43 1 71.38 99 SER A N 1
ATOM 780 C CA . SER A 1 99 ? -10.469 4.543 12.766 1 71.38 99 SER A CA 1
ATOM 781 C C . SER A 1 99 ? -11.539 4.781 13.82 1 71.38 99 SER A C 1
ATOM 783 O O . SER A 1 99 ? -12.273 5.77 13.758 1 71.38 99 SER A O 1
ATOM 785 N N . ILE A 1 100 ? -12.148 3.809 14.336 1 56.91 100 ILE A N 1
ATOM 786 C CA . ILE A 1 100 ? -13.156 3.975 15.383 1 56.91 100 ILE A CA 1
ATOM 787 C C . ILE A 1 100 ? -12.539 4.68 16.594 1 56.91 100 ILE A C 1
ATOM 789 O O . ILE A 1 100 ? -11.484 4.27 17.078 1 56.91 100 ILE A O 1
ATOM 793 N N . GLY A 1 101 ? -12.289 5.953 16.516 1 45.06 101 GLY A N 1
ATOM 794 C CA . GLY A 1 101 ? -12.234 6.508 17.859 1 45.06 101 GLY A CA 1
ATOM 795 C C . GLY A 1 101 ? -13.359 6.027 18.75 1 45.06 101 GLY A C 1
ATOM 796 O O . GLY A 1 101 ? -14.383 5.551 18.266 1 45.06 101 GLY A O 1
ATOM 797 N N . MET B 1 1 ? -30.969 -27.453 -14.234 1 34.97 1 MET B N 1
ATOM 798 C CA . MET B 1 1 ? -30.703 -26.016 -14.141 1 34.97 1 MET B CA 1
ATOM 799 C C . MET B 1 1 ? -29.281 -25.703 -14.594 1 34.97 1 MET B C 1
ATOM 801 O O . MET B 1 1 ? -28.328 -25.906 -13.844 1 34.97 1 MET B O 1
ATOM 805 N N . LYS B 1 2 ? -28.797 -25.797 -15.75 1 46.78 2 LYS B N 1
ATOM 806 C CA . LYS B 1 2 ? -27.516 -25.828 -16.453 1 46.78 2 LYS B CA 1
ATOM 807 C C . LYS B 1 2 ? -26.812 -24.469 -16.359 1 46.78 2 LYS B C 1
ATOM 809 O O . LYS B 1 2 ? -26.984 -23.609 -17.219 1 46.78 2 LYS B O 1
ATOM 814 N N . THR B 1 3 ? -26.828 -23.578 -15.234 1 49.56 3 THR B N 1
ATOM 815 C CA . THR B 1 3 ? -26.891 -22.219 -14.734 1 49.56 3 THR B CA 1
ATOM 816 C C . THR B 1 3 ? -25.594 -21.469 -15.055 1 49.56 3 THR B C 1
ATOM 818 O O . THR B 1 3 ? -25.609 -20.438 -15.719 1 49.56 3 THR B O 1
ATOM 821 N N . ASN B 1 4 ? -24.844 -20.516 -14.008 1 51.03 4 ASN B N 1
ATOM 822 C CA . ASN B 1 4 ? -23.922 -19.422 -13.719 1 51.03 4 ASN B CA 1
ATOM 823 C C . ASN B 1 4 ? -22.484 -19.766 -14.148 1 51.03 4 ASN B C 1
ATOM 825 O O . ASN B 1 4 ? -21.578 -18.953 -14.008 1 51.03 4 ASN B O 1
ATOM 829 N N . ASN B 1 5 ? -22.156 -20.984 -14.438 1 56.16 5 ASN B N 1
ATOM 830 C CA . ASN B 1 5 ? -20.812 -21.438 -14.812 1 56.16 5 ASN B CA 1
ATOM 831 C C . ASN B 1 5 ? -20.438 -20.969 -16.219 1 56.16 5 ASN B C 1
ATOM 833 O O . ASN B 1 5 ? -19.281 -20.703 -16.5 1 56.16 5 ASN B O 1
ATOM 837 N N . HIS B 1 6 ? -21.453 -20.875 -17.031 1 63.5 6 HIS B N 1
ATOM 838 C CA . HIS B 1 6 ? -21.156 -20.453 -18.391 1 63.5 6 HIS B CA 1
ATOM 839 C C . HIS B 1 6 ? -20.719 -18.984 -18.438 1 63.5 6 HIS B C 1
ATOM 841 O O . HIS B 1 6 ? -19.812 -18.625 -19.203 1 63.5 6 HIS B O 1
ATOM 847 N N . LYS B 1 7 ? -21.375 -18.281 -17.719 1 62.22 7 LYS B N 1
ATOM 848 C CA . LYS B 1 7 ? -21.047 -16.859 -17.688 1 62.22 7 LYS B CA 1
ATOM 849 C C . LYS B 1 7 ? -19.672 -16.609 -17.094 1 62.22 7 LYS B C 1
ATOM 851 O O . LYS B 1 7 ? -18.922 -15.766 -17.594 1 62.22 7 LYS B O 1
ATOM 856 N N . ILE B 1 8 ? -19.328 -17.406 -16.125 1 66.12 8 ILE B N 1
ATOM 857 C CA . ILE B 1 8 ? -18.016 -17.266 -15.508 1 66.12 8 ILE B CA 1
ATOM 858 C C . ILE B 1 8 ? -16.938 -17.734 -16.484 1 66.12 8 ILE B C 1
ATOM 860 O O . ILE B 1 8 ? -15.891 -17.109 -16.609 1 66.12 8 ILE B O 1
ATOM 864 N N . GLU B 1 9 ? -17.328 -18.719 -17.109 1 71.56 9 GLU B N 1
ATOM 865 C CA . GLU B 1 9 ? -16.391 -19.234 -18.125 1 71.56 9 GLU B CA 1
ATOM 866 C C . GLU B 1 9 ? -16.172 -18.234 -19.234 1 71.56 9 GLU B C 1
ATOM 868 O O . GLU B 1 9 ? -15.047 -18.031 -19.703 1 71.56 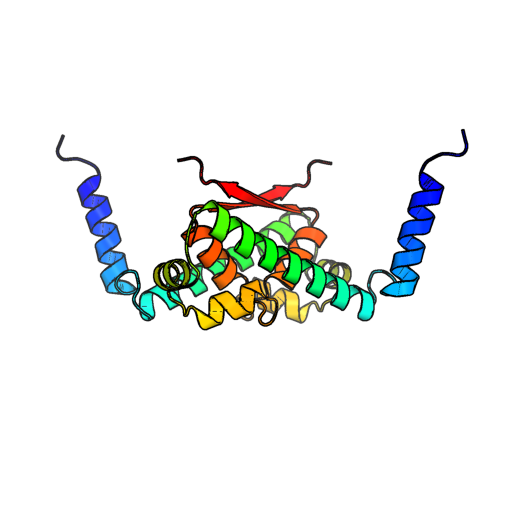9 GLU B O 1
ATOM 873 N N . ASP B 1 10 ? -17.172 -17.594 -19.391 1 82.31 10 ASP B N 1
ATOM 874 C CA . ASP B 1 10 ? -17.094 -16.562 -20.438 1 82.31 10 ASP B CA 1
ATOM 875 C C . ASP B 1 10 ? -16.297 -15.359 -19.969 1 82.31 10 ASP B C 1
ATOM 877 O O . ASP B 1 10 ? -15.422 -14.859 -20.688 1 82.31 10 ASP B O 1
ATOM 881 N N . TYR B 1 11 ? -16.5 -14.977 -18.828 1 83.12 11 TYR B N 1
ATOM 882 C CA . TYR B 1 11 ? -15.781 -13.828 -18.297 1 83.12 11 TYR B CA 1
ATOM 883 C C . TYR B 1 11 ? -14.281 -14.109 -18.219 1 83.12 11 TYR B C 1
ATOM 885 O O . TYR B 1 11 ? -13.469 -13.273 -18.625 1 83.12 11 TYR B O 1
ATOM 893 N N . ASP B 1 12 ? -13.93 -15.234 -17.75 1 87.62 12 ASP B N 1
ATOM 894 C CA . ASP B 1 12 ? -12.516 -15.602 -17.672 1 87.62 12 ASP B CA 1
ATOM 895 C C . ASP B 1 12 ? -11.883 -15.641 -19.047 1 87.62 12 ASP B C 1
ATOM 897 O O . ASP B 1 12 ? -10.719 -15.242 -19.219 1 87.62 12 ASP B O 1
ATOM 901 N N . LEU B 1 13 ? -12.656 -16.125 -19.891 1 89.12 13 LEU B N 1
ATOM 902 C CA . LEU B 1 13 ? -12.148 -16.203 -21.25 1 89.12 13 LEU B CA 1
ATOM 903 C C . LEU B 1 13 ? -11.922 -14.812 -21.828 1 89.12 13 LEU B C 1
ATOM 905 O O . LEU B 1 13 ? -10.953 -14.586 -22.547 1 89.12 13 LEU B O 1
ATOM 909 N N . VAL B 1 14 ? -12.797 -13.984 -21.594 1 90.69 14 VAL B N 1
ATOM 910 C CA . VAL B 1 14 ? -12.672 -12.609 -22.062 1 90.69 14 VAL B CA 1
ATOM 911 C C . VAL B 1 14 ? -11.43 -11.969 -21.453 1 90.69 14 VAL B C 1
ATOM 913 O O . VAL B 1 14 ? -10.641 -11.32 -22.156 1 90.69 14 VAL B O 1
ATOM 916 N N . LEU B 1 15 ? -11.211 -12.195 -20.234 1 89.44 15 LEU B N 1
ATOM 917 C CA . LEU B 1 15 ? -10.047 -11.633 -19.562 1 89.44 15 LEU B CA 1
ATOM 918 C C . LEU B 1 15 ? -8.758 -12.203 -20.141 1 89.44 15 LEU B C 1
ATOM 920 O O . LEU B 1 15 ? -7.789 -11.469 -20.344 1 89.44 15 LEU B O 1
ATOM 924 N N . ASP B 1 16 ? -8.859 -13.508 -20.328 1 92.69 16 ASP B N 1
ATOM 925 C CA . ASP B 1 16 ? -7.688 -14.156 -20.891 1 92.69 16 ASP B CA 1
ATOM 926 C C . ASP B 1 16 ? -7.359 -13.586 -22.266 1 92.69 16 ASP B C 1
ATOM 928 O O . ASP B 1 16 ? -6.191 -13.367 -22.594 1 92.69 16 ASP B O 1
ATOM 932 N N . ALA B 1 17 ? -8.32 -13.398 -23 1 93 17 ALA B N 1
ATOM 933 C CA . ALA B 1 17 ? -8.141 -12.883 -24.359 1 93 17 ALA B CA 1
ATOM 934 C C . ALA B 1 17 ? -7.621 -11.445 -24.344 1 93 17 ALA B C 1
ATOM 936 O O . ALA B 1 17 ? -6.75 -11.086 -25.141 1 93 17 ALA B O 1
ATOM 937 N N . LYS B 1 18 ? -8.039 -10.734 -23.422 1 93.31 18 LYS B N 1
ATOM 938 C CA . LYS B 1 18 ? -7.742 -9.305 -23.406 1 93.31 18 LYS B CA 1
ATOM 939 C C . LYS B 1 18 ? -6.43 -9.023 -22.688 1 93.31 18 LYS B C 1
ATOM 941 O O . LYS B 1 18 ? -5.656 -8.164 -23.109 1 93.31 18 LYS B O 1
ATOM 946 N N . TYR B 1 19 ? -6.203 -9.805 -21.641 1 92.94 19 TYR B N 1
ATOM 947 C CA . TYR B 1 19 ? -5.121 -9.398 -20.75 1 92.94 19 TYR B CA 1
ATOM 948 C C . TYR B 1 19 ? -4.102 -10.516 -20.578 1 92.94 19 TYR B C 1
ATOM 950 O O . TYR B 1 19 ? -3.096 -10.352 -19.891 1 92.94 19 TYR B O 1
ATOM 958 N N . GLY B 1 20 ? -4.309 -11.594 -21.203 1 91.62 20 GLY B N 1
ATOM 959 C CA . GLY B 1 20 ? -3.438 -12.742 -21.047 1 91.62 20 GLY B CA 1
ATOM 960 C C . GLY B 1 20 ? -3.916 -13.711 -19.984 1 91.62 20 GLY B C 1
ATOM 961 O O . GLY B 1 20 ? -4.695 -13.336 -19.094 1 91.62 20 GLY B O 1
ATOM 962 N N . LYS B 1 21 ? -3.367 -14.938 -20.109 1 91.5 21 LYS B N 1
ATOM 963 C CA . LYS B 1 21 ? -3.697 -15.945 -19.109 1 91.5 21 LYS B CA 1
ATOM 964 C C . LYS B 1 21 ? -3.076 -15.594 -17.766 1 91.5 21 LYS B C 1
ATOM 966 O O . LYS B 1 21 ? -2.066 -14.891 -17.703 1 91.5 21 LYS B O 1
ATOM 971 N N . GLU B 1 22 ? -3.717 -16.031 -16.719 1 88.62 22 GLU B N 1
ATOM 972 C CA . GLU B 1 22 ? -3.166 -15.812 -15.375 1 88.62 22 GLU B CA 1
ATOM 973 C C . GLU B 1 22 ? -1.726 -16.312 -15.289 1 88.62 22 GLU B C 1
ATOM 975 O O . GLU B 1 22 ? -1.4 -17.391 -15.789 1 88.62 22 GLU B O 1
ATOM 980 N N . GLY B 1 23 ? -0.902 -15.5 -14.711 1 87.88 23 GLY B N 1
ATOM 981 C CA . GLY B 1 23 ? 0.482 -15.906 -14.531 1 87.88 23 GLY B CA 1
ATOM 982 C C . GLY B 1 23 ? 1.397 -15.414 -15.641 1 87.88 23 GLY B C 1
ATOM 983 O O . GLY B 1 23 ? 2.623 -15.477 -15.508 1 87.88 23 GLY B O 1
ATOM 984 N N . THR B 1 24 ? 0.835 -14.914 -16.719 1 93.38 24 THR B N 1
ATOM 985 C CA . THR B 1 24 ? 1.652 -14.367 -17.797 1 93.38 24 THR B CA 1
ATOM 986 C C . THR B 1 24 ? 2.098 -12.945 -17.469 1 93.38 24 THR B C 1
ATOM 988 O O . THR B 1 24 ? 1.483 -12.273 -16.641 1 93.38 24 THR B O 1
ATOM 991 N N . PRO B 1 25 ? 3.182 -12.523 -18.125 1 93.5 25 PRO B N 1
ATOM 992 C CA . PRO B 1 25 ? 3.656 -11.156 -17.875 1 93.5 25 PRO B CA 1
ATOM 993 C C . PRO B 1 25 ? 2.598 -10.102 -18.172 1 93.5 25 PRO B C 1
ATOM 995 O O . PRO B 1 25 ? 2.479 -9.117 -17.438 1 93.5 25 PRO B O 1
ATOM 998 N N . GLN B 1 26 ? 1.856 -10.312 -19.203 1 94.88 26 GLN B N 1
ATOM 999 C CA . GLN B 1 26 ? 0.82 -9.352 -19.562 1 94.88 26 GLN B CA 1
ATOM 1000 C C . GLN B 1 26 ? -0.258 -9.273 -18.5 1 94.88 26 GLN B C 1
ATOM 1002 O O . GLN B 1 26 ? -0.67 -8.18 -18.109 1 94.88 26 GLN B O 1
ATOM 1007 N N . ARG B 1 27 ? -0.697 -10.383 -18.062 1 94.44 27 ARG B N 1
ATOM 1008 C CA . ARG B 1 27 ? -1.724 -10.43 -17.031 1 94.44 27 ARG B CA 1
ATOM 1009 C C . ARG B 1 27 ? -1.211 -9.828 -15.727 1 94.44 27 ARG B C 1
ATOM 1011 O O . ARG B 1 27 ? -1.935 -9.102 -15.047 1 94.44 27 ARG B O 1
ATOM 1018 N N . VAL B 1 28 ? -0.013 -10.086 -15.406 1 93.75 28 VAL B N 1
ATOM 1019 C CA . VAL B 1 28 ? 0.601 -9.578 -14.18 1 93.75 28 VAL B CA 1
ATOM 1020 C C . VAL B 1 28 ? 0.672 -8.055 -14.227 1 93.75 28 VAL B C 1
ATOM 1022 O O . VAL B 1 28 ? 0.349 -7.383 -13.25 1 93.75 28 VAL B O 1
ATOM 1025 N N . GLN B 1 29 ? 1.059 -7.574 -15.266 1 93.69 29 GLN B N 1
ATOM 1026 C CA . GLN B 1 29 ? 1.135 -6.129 -15.438 1 93.69 29 GLN B CA 1
ATOM 1027 C C . GLN B 1 29 ? -0.238 -5.48 -15.273 1 93.69 29 GLN B C 1
ATOM 1029 O O . GLN B 1 29 ? -0.37 -4.457 -14.602 1 93.69 29 GLN B O 1
ATOM 1034 N N . PHE B 1 30 ? -1.17 -6.086 -15.93 1 94.88 30 PHE B N 1
ATOM 1035 C CA . PHE B 1 30 ? -2.533 -5.57 -15.859 1 94.88 30 PHE B CA 1
ATOM 1036 C C . PHE B 1 30 ? -3.031 -5.562 -14.422 1 94.88 30 PHE B C 1
ATOM 1038 O O . PHE B 1 30 ? -3.619 -4.578 -13.969 1 94.88 30 PHE B O 1
ATOM 1045 N N . GLU B 1 31 ? -2.779 -6.609 -13.727 1 94.62 31 GLU B N 1
ATOM 1046 C CA . GLU B 1 31 ? -3.246 -6.723 -12.352 1 94.62 31 GLU B CA 1
ATOM 1047 C C . GLU B 1 31 ? -2.57 -5.691 -11.453 1 94.62 31 GLU B C 1
ATOM 1049 O O . GLU B 1 31 ? -3.205 -5.125 -10.562 1 94.62 31 GLU B O 1
ATOM 1054 N N . ASN B 1 32 ? -1.333 -5.48 -11.633 1 95.06 32 ASN B N 1
ATOM 1055 C CA . ASN B 1 32 ? -0.624 -4.457 -10.875 1 95.06 32 ASN B CA 1
ATOM 1056 C C . ASN B 1 32 ? -1.219 -3.07 -11.109 1 95.06 32 ASN B C 1
ATOM 1058 O O . ASN B 1 32 ? -1.448 -2.32 -10.156 1 95.06 32 ASN B O 1
ATOM 1062 N N . GLU B 1 33 ? -1.442 -2.785 -12.359 1 95.38 33 GLU B N 1
ATOM 1063 C CA . GLU B 1 33 ? -2.002 -1.482 -12.711 1 95.38 33 GLU B CA 1
ATOM 1064 C C . GLU B 1 33 ? -3.4 -1.309 -12.125 1 95.38 33 GLU B C 1
ATOM 1066 O O . GLU B 1 33 ? -3.758 -0.219 -11.672 1 95.38 33 GLU B O 1
ATOM 1071 N N . ALA B 1 34 ? -4.191 -2.363 -12.219 1 96.06 34 ALA B N 1
ATOM 1072 C CA . ALA B 1 34 ? -5.539 -2.305 -11.656 1 96.06 34 ALA B CA 1
ATOM 1073 C C . ALA B 1 34 ? -5.5 -2.053 -10.156 1 96.06 34 ALA B C 1
ATOM 1075 O O . ALA B 1 34 ? -6.285 -1.264 -9.625 1 96.06 34 ALA B O 1
ATOM 1076 N N . LYS B 1 35 ? -4.582 -2.697 -9.477 1 95.5 35 LYS B N 1
ATOM 1077 C CA . LYS B 1 35 ? -4.461 -2.527 -8.031 1 95.5 35 LYS B CA 1
ATOM 1078 C C . LYS B 1 35 ? -3.961 -1.129 -7.684 1 95.5 35 LYS B C 1
ATOM 1080 O O . LYS B 1 35 ? -4.422 -0.52 -6.719 1 95.5 35 LYS B O 1
ATOM 1085 N N . ALA B 1 36 ? -3.029 -0.664 -8.438 1 96.62 36 ALA B N 1
ATOM 1086 C CA . ALA B 1 36 ? -2.535 0.696 -8.242 1 96.62 36 ALA B CA 1
ATOM 1087 C C . ALA B 1 36 ? -3.643 1.722 -8.469 1 96.62 36 ALA B C 1
ATOM 1089 O O . ALA B 1 36 ? -3.764 2.689 -7.711 1 96.62 36 ALA B O 1
ATOM 1090 N N . PHE B 1 37 ? -4.41 1.524 -9.492 1 96.62 37 PHE B N 1
ATOM 1091 C CA . PHE B 1 37 ? -5.539 2.4 -9.773 1 96.62 37 PHE B CA 1
ATOM 1092 C C . PHE B 1 37 ? -6.539 2.381 -8.625 1 96.62 37 PHE B C 1
ATOM 1094 O O . PHE B 1 37 ? -7.043 3.43 -8.219 1 96.62 37 PHE B O 1
ATOM 1101 N N . TYR B 1 38 ? -6.852 1.241 -8.211 1 96.12 38 TYR B N 1
ATOM 1102 C CA . TYR B 1 38 ? -7.754 1.085 -7.078 1 96.12 38 TYR B CA 1
ATOM 1103 C C . TYR B 1 38 ? -7.258 1.876 -5.871 1 96.12 38 TYR B C 1
ATOM 1105 O O . TYR B 1 38 ? -8.031 2.592 -5.23 1 96.12 38 TYR B O 1
ATOM 1113 N N . ALA B 1 39 ? -6.008 1.776 -5.566 1 96.44 39 ALA B N 1
ATOM 1114 C CA . ALA B 1 39 ? -5.422 2.514 -4.453 1 96.44 39 ALA B CA 1
ATOM 1115 C C . ALA B 1 39 ? -5.574 4.02 -4.648 1 96.44 39 ALA B C 1
ATOM 1117 O O . ALA B 1 39 ? -5.883 4.746 -3.703 1 96.44 39 ALA B O 1
ATOM 1118 N N . SER B 1 40 ? -5.324 4.445 -5.84 1 97.75 40 SER B N 1
ATOM 1119 C CA . SER B 1 40 ? -5.457 5.867 -6.133 1 97.75 40 SER B CA 1
ATOM 1120 C C . SER B 1 40 ? -6.887 6.348 -5.922 1 97.75 40 SER B C 1
ATOM 1122 O O . SER B 1 40 ? -7.109 7.449 -5.414 1 97.75 40 SER B O 1
ATOM 1124 N N . GLN B 1 41 ? -7.84 5.523 -6.301 1 97.06 41 GLN B N 1
ATOM 1125 C CA . GLN B 1 41 ? -9.242 5.887 -6.133 1 97.06 41 GLN B CA 1
ATOM 1126 C C . GLN B 1 41 ? -9.633 5.898 -4.656 1 97.06 41 GLN B C 1
ATOM 1128 O O . GLN B 1 41 ? -10.43 6.734 -4.227 1 97.06 41 GLN B O 1
ATOM 1133 N N . ILE B 1 42 ? -9.109 4.996 -3.959 1 96 42 ILE B N 1
ATOM 1134 C CA . ILE B 1 42 ? -9.344 4.969 -2.52 1 96 42 ILE B CA 1
ATOM 1135 C C . ILE B 1 42 ? -8.852 6.273 -1.893 1 96 42 ILE B C 1
ATOM 1137 O O . ILE B 1 42 ? -9.562 6.887 -1.087 1 96 42 ILE B O 1
ATOM 1141 N N . LEU B 1 43 ? -7.645 6.641 -2.238 1 97.88 43 LEU B N 1
ATOM 1142 C CA . LEU B 1 43 ? -7.074 7.867 -1.694 1 97.88 43 LEU B CA 1
ATOM 1143 C C . LEU B 1 43 ? -7.934 9.078 -2.051 1 97.88 43 LEU B C 1
ATOM 1145 O O . LEU B 1 43 ? -8.242 9.898 -1.186 1 97.88 43 LEU B O 1
ATOM 1149 N N . LEU B 1 44 ? -8.305 9.148 -3.322 1 97.94 44 LEU B N 1
ATOM 1150 C CA . LEU B 1 44 ? -9.141 10.25 -3.801 1 97.94 44 LEU B CA 1
ATOM 1151 C C . LEU B 1 44 ? -10.453 10.32 -3.025 1 97.94 44 LEU B C 1
ATOM 1153 O O . LEU B 1 44 ? -10.82 11.375 -2.518 1 97.94 44 LEU B O 1
ATOM 1157 N N . GLN B 1 45 ? -11.133 9.227 -2.906 1 97.38 45 GLN B N 1
ATOM 1158 C CA . GLN B 1 45 ? -12.43 9.172 -2.23 1 97.38 45 GLN B CA 1
ATOM 1159 C C . GLN B 1 45 ? -12.281 9.477 -0.742 1 97.38 45 GLN B C 1
ATOM 1161 O O . GLN B 1 45 ? -13.109 10.188 -0.166 1 97.38 45 GLN B O 1
ATOM 1166 N N . ALA B 1 46 ? -11.281 8.922 -0.129 1 97.12 46 ALA B N 1
ATOM 1167 C CA . ALA B 1 46 ? -11.023 9.156 1.29 1 97.12 46 ALA B CA 1
ATOM 1168 C C . ALA B 1 46 ? -10.781 10.633 1.563 1 97.12 46 ALA B C 1
ATOM 1170 O O . ALA B 1 46 ? -11.281 11.18 2.547 1 97.12 46 ALA B O 1
ATOM 1171 N N . ARG B 1 47 ? -9.914 11.195 0.731 1 97.88 47 ARG B N 1
ATOM 1172 C CA . ARG B 1 47 ? -9.633 12.617 0.904 1 97.88 47 ARG B CA 1
ATOM 1173 C C . ARG B 1 47 ? -10.906 13.445 0.804 1 97.88 47 ARG B C 1
ATOM 1175 O O . ARG B 1 47 ? -11.141 14.344 1.617 1 97.88 47 ARG B O 1
ATOM 1182 N N . LYS B 1 48 ? -11.766 13.148 -0.187 1 97.94 48 LYS B N 1
ATOM 1183 C CA . LYS B 1 48 ? -13.023 13.859 -0.39 1 97.94 48 LYS B CA 1
ATOM 1184 C C . LYS B 1 48 ? -13.961 13.664 0.795 1 97.94 48 LYS B C 1
ATOM 1186 O O . LYS B 1 48 ? -14.594 14.617 1.258 1 97.94 48 LYS B O 1
ATOM 1191 N N . GLU B 1 49 ? -14.062 12.484 1.288 1 96.62 49 GLU B N 1
ATOM 1192 C CA . GLU B 1 49 ? -14.922 12.18 2.432 1 96.62 49 GLU B CA 1
ATOM 1193 C C . GLU B 1 49 ? -14.461 12.922 3.68 1 96.62 49 GLU B C 1
ATOM 1195 O O . GLU B 1 49 ? -15.273 13.305 4.52 1 96.62 49 GLU B O 1
ATOM 1200 N N . ALA B 1 50 ? -13.172 13.125 3.779 1 95.94 50 ALA B N 1
ATOM 1201 C CA . ALA B 1 50 ? -12.594 13.859 4.898 1 95.94 50 ALA B CA 1
ATOM 1202 C C . ALA B 1 50 ? -12.719 15.367 4.688 1 95.94 50 ALA B C 1
ATOM 1204 O O . ALA B 1 50 ? -12.289 16.156 5.535 1 95.94 50 ALA B O 1
ATOM 1205 N N . LYS B 1 51 ? -13.195 15.773 3.486 1 97.56 51 LYS B N 1
ATOM 1206 C CA . LYS B 1 51 ? -13.375 17.172 3.107 1 97.56 51 LYS B CA 1
ATOM 1207 C C . LYS B 1 51 ? -12.047 17.922 3.135 1 97.56 51 LYS B C 1
ATOM 1209 O O . LYS B 1 51 ? -11.992 19.078 3.568 1 97.56 51 LYS B O 1
ATOM 1214 N N . MET B 1 52 ? -11.047 17.281 2.736 1 97.75 52 MET B N 1
ATOM 1215 C CA . MET B 1 52 ? -9.727 17.891 2.668 1 97.75 52 MET B CA 1
ATOM 1216 C C . MET B 1 52 ? -9.359 18.25 1.23 1 97.75 52 MET B C 1
ATOM 1218 O O . MET B 1 52 ? -9.641 17.469 0.309 1 97.75 52 MET B O 1
ATOM 1222 N N . THR B 1 53 ? -8.656 19.344 1.102 1 98.44 53 THR B N 1
ATOM 1223 C CA . THR B 1 53 ? -8.07 19.688 -0.191 1 98.44 53 THR B CA 1
ATOM 1224 C C . THR B 1 53 ? -6.77 18.922 -0.406 1 98.44 53 THR B C 1
ATOM 1226 O O . THR B 1 53 ? -6.227 18.328 0.532 1 98.44 53 THR B O 1
ATOM 1229 N N . GLN B 1 54 ? -6.375 18.875 -1.659 1 98.5 54 GLN B N 1
ATOM 1230 C CA . GLN B 1 54 ? -5.09 18.25 -1.943 1 98.5 54 GLN B CA 1
ATOM 1231 C C . GLN B 1 54 ? -3.963 18.938 -1.176 1 98.5 54 GLN B C 1
ATOM 1233 O O . GLN B 1 54 ? -3.037 18.281 -0.697 1 98.5 54 GLN B O 1
ATOM 1238 N N . THR B 1 55 ? -4.078 20.297 -1.012 1 98.44 55 THR B N 1
ATOM 1239 C CA . THR B 1 55 ? -3.082 21.078 -0.29 1 98.44 55 THR B CA 1
ATOM 1240 C C . THR B 1 55 ? -3.059 20.688 1.187 1 98.44 55 THR B C 1
ATOM 1242 O O . THR B 1 55 ? -1.988 20.469 1.761 1 98.44 55 THR B O 1
ATOM 1245 N N . GLU B 1 56 ? -4.219 20.594 1.769 1 98.06 56 GLU B N 1
ATOM 1246 C CA . GLU B 1 56 ? -4.32 20.219 3.178 1 98.06 56 GLU B CA 1
ATOM 1247 C C . GLU B 1 56 ? -3.762 18.828 3.426 1 98.06 56 GLU B C 1
ATOM 1249 O O . GLU B 1 56 ? -3.041 18.609 4.402 1 98.06 56 GLU B O 1
ATOM 1254 N N . LEU B 1 57 ? -4.07 17.891 2.625 1 97.69 57 LEU B N 1
ATOM 1255 C CA . LEU B 1 57 ? -3.549 16.531 2.768 1 97.69 57 LEU B CA 1
ATOM 1256 C C . LEU B 1 57 ? -2.031 16.516 2.611 1 97.69 57 LEU B C 1
ATOM 1258 O O . LEU B 1 57 ? -1.334 15.828 3.359 1 97.69 57 LEU B O 1
ATOM 1262 N N . ALA B 1 58 ? -1.543 17.203 1.61 1 97.12 58 ALA B N 1
ATOM 1263 C CA . ALA B 1 58 ? -0.105 17.281 1.366 1 97.12 58 ALA B CA 1
ATOM 1264 C C . ALA B 1 58 ? 0.636 17.797 2.6 1 97.12 58 ALA B C 1
ATOM 1266 O O . ALA B 1 58 ? 1.657 17.219 2.996 1 97.12 58 ALA B O 1
ATOM 1267 N N . GLU B 1 59 ? 0.103 18.781 3.234 1 95.31 59 GLU B N 1
ATOM 1268 C CA . GLU B 1 59 ? 0.701 19.359 4.434 1 95.31 59 GLU B CA 1
ATOM 1269 C C . GLU B 1 59 ? 0.697 18.375 5.59 1 95.31 59 GLU B C 1
ATOM 1271 O O . GLU B 1 59 ? 1.712 18.188 6.266 1 95.31 59 GLU B O 1
ATOM 1276 N N . LYS B 1 60 ? -0.354 17.719 5.762 1 94.19 60 LYS B N 1
ATOM 1277 C CA . LYS B 1 60 ? -0.492 16.75 6.852 1 94.19 60 LYS B CA 1
ATOM 1278 C C . LYS B 1 60 ? 0.436 15.555 6.652 1 94.19 60 LYS B C 1
ATOM 1280 O O . LYS B 1 60 ? 0.976 15.008 7.617 1 94.19 60 LYS B O 1
ATOM 1285 N N . ALA B 1 61 ? 0.602 15.188 5.441 1 94.62 61 ALA B N 1
ATOM 1286 C CA . ALA B 1 61 ? 1.355 13.977 5.125 1 94.62 61 ALA B CA 1
ATOM 1287 C C . ALA B 1 61 ? 2.826 14.297 4.867 1 94.62 61 ALA B C 1
ATOM 1289 O O . ALA B 1 61 ? 3.641 13.391 4.676 1 94.62 61 ALA B O 1
ATOM 1290 N N . GLY B 1 62 ? 3.18 15.492 4.816 1 93.81 62 GLY B N 1
ATOM 1291 C CA . GLY B 1 62 ? 4.562 15.883 4.578 1 93.81 62 GLY B CA 1
ATOM 1292 C C . GLY B 1 62 ? 4.992 15.703 3.135 1 93.81 62 GLY B C 1
ATOM 1293 O O . GLY B 1 62 ? 6.082 15.195 2.865 1 93.81 62 GLY B O 1
ATOM 1294 N N . THR B 1 63 ? 4.148 16.094 2.225 1 95.12 63 THR B N 1
ATOM 1295 C CA . THR B 1 63 ? 4.434 16.047 0.795 1 95.12 63 THR B CA 1
ATOM 1296 C C . THR B 1 63 ? 3.871 17.266 0.087 1 95.12 63 THR B C 1
ATOM 1298 O O . THR B 1 63 ? 3.609 18.297 0.723 1 95.12 63 THR B O 1
ATOM 1301 N N . THR B 1 64 ? 3.811 17.219 -1.281 1 97 64 THR B N 1
ATOM 1302 C 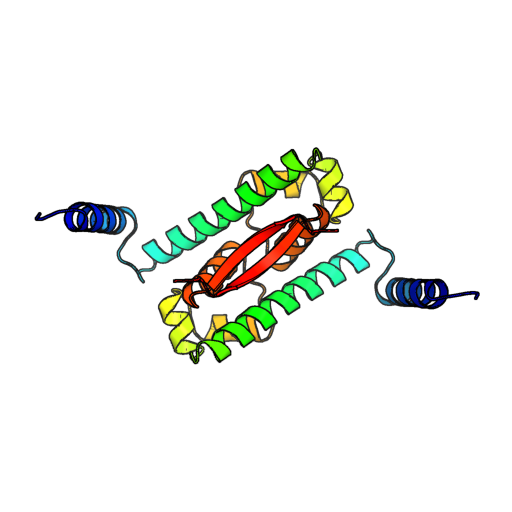CA . THR B 1 64 ? 3.369 18.406 -2.014 1 97 64 THR B CA 1
ATOM 1303 C C . THR B 1 64 ? 2.016 18.156 -2.676 1 97 64 THR B C 1
ATOM 1305 O O . THR B 1 64 ? 1.669 17.016 -2.982 1 97 64 THR B O 1
ATOM 1308 N N . LYS B 1 65 ? 1.288 19.25 -2.895 1 98.25 65 LYS B N 1
ATOM 1309 C CA . LYS B 1 65 ? 0.013 19.188 -3.602 1 98.25 65 LYS B CA 1
ATOM 1310 C C . LYS B 1 65 ? 0.178 18.531 -4.973 1 98.25 65 LYS B C 1
ATOM 1312 O O . LYS B 1 65 ? -0.657 17.734 -5.387 1 98.25 65 LYS B O 1
ATOM 1317 N N . SER B 1 66 ? 1.261 18.859 -5.609 1 98.56 66 SER B N 1
ATOM 1318 C CA . SER B 1 66 ? 1.527 18.312 -6.934 1 98.56 66 SER B CA 1
ATOM 1319 C C . SER B 1 66 ? 1.655 16.797 -6.879 1 98.56 66 SER B C 1
ATOM 1321 O O . SER B 1 66 ? 1.135 16.094 -7.75 1 98.56 66 SER B O 1
ATOM 1323 N N . TYR B 1 67 ? 2.301 16.328 -5.895 1 97.62 67 TYR B N 1
ATOM 1324 C CA . TYR B 1 67 ? 2.498 14.898 -5.754 1 97.62 67 TYR B CA 1
ATOM 1325 C C . TYR B 1 67 ? 1.178 14.188 -5.477 1 97.62 67 TYR B C 1
ATOM 1327 O O . TYR B 1 67 ? 0.884 13.148 -6.07 1 97.62 67 TYR B O 1
ATOM 1335 N N . ILE B 1 68 ? 0.338 14.75 -4.59 1 98.5 68 ILE B N 1
ATOM 1336 C CA . ILE B 1 68 ? -0.979 14.203 -4.285 1 98.5 68 ILE B CA 1
ATOM 1337 C C . ILE B 1 68 ? -1.817 14.141 -5.562 1 98.5 68 ILE B C 1
ATOM 1339 O O . ILE B 1 68 ? -2.439 13.109 -5.855 1 98.5 68 ILE B O 1
ATOM 1343 N N . SER B 1 69 ? -1.748 15.195 -6.312 1 98.62 69 SER B N 1
ATOM 1344 C CA . SER B 1 69 ? -2.514 15.266 -7.555 1 98.62 69 SER B CA 1
ATOM 1345 C C . SER B 1 69 ? -2.096 14.164 -8.523 1 98.62 69 SER B C 1
ATOM 1347 O O . SER B 1 69 ? -2.945 13.477 -9.094 1 98.62 69 SER B O 1
ATOM 1349 N N . LYS B 1 70 ? -0.796 13.977 -8.656 1 98.44 70 LYS B N 1
ATOM 1350 C CA . LYS B 1 70 ? -0.275 12.961 -9.5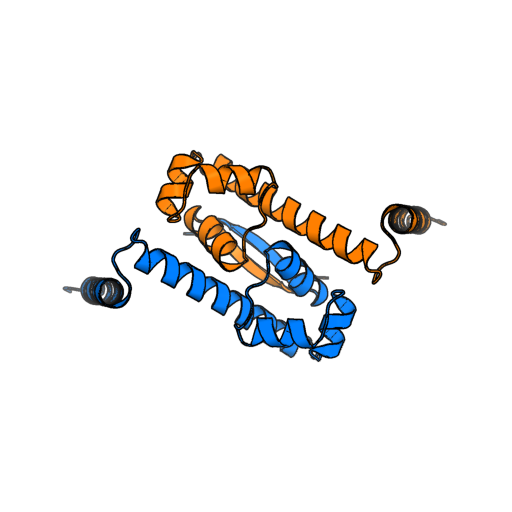62 1 98.44 70 LYS B CA 1
ATOM 1351 C C . LYS B 1 70 ? -0.671 11.555 -9.109 1 98.44 70 LYS B C 1
ATOM 1353 O O . LYS B 1 70 ? -0.96 10.688 -9.938 1 98.44 70 LYS B O 1
ATOM 1358 N N . ILE B 1 71 ? -0.741 11.281 -7.844 1 98.31 71 ILE B N 1
ATOM 1359 C CA . ILE B 1 71 ? -1.152 9.992 -7.305 1 98.31 71 ILE B CA 1
ATOM 1360 C C . ILE B 1 71 ? -2.637 9.766 -7.578 1 98.31 71 ILE B C 1
ATOM 1362 O O . ILE B 1 71 ? -3.029 8.719 -8.102 1 98.31 71 ILE B O 1
ATOM 1366 N N . GLU B 1 72 ? -3.441 10.805 -7.297 1 98.19 72 GLU B N 1
ATOM 1367 C CA . GLU B 1 72 ? -4.891 10.656 -7.395 1 98.19 72 GLU B CA 1
ATOM 1368 C C . GLU B 1 72 ? -5.336 10.523 -8.844 1 98.19 72 GLU B C 1
ATOM 1370 O O . GLU B 1 72 ? -6.383 9.93 -9.125 1 98.19 72 GLU B O 1
ATOM 1375 N N . ASN B 1 73 ? -4.461 11.039 -9.758 1 96.81 73 ASN B N 1
ATOM 1376 C CA . ASN B 1 73 ? -4.781 10.945 -11.18 1 96.81 73 ASN B CA 1
ATOM 1377 C C . ASN B 1 73 ? -4.109 9.734 -11.82 1 96.81 73 ASN B C 1
ATOM 1379 O O . ASN B 1 73 ? -4.172 9.555 -13.039 1 96.81 73 ASN B O 1
ATOM 1383 N N . GLY B 1 74 ? -3.461 8.977 -11.055 1 96.06 74 GLY B N 1
ATOM 1384 C CA . GLY B 1 74 ? -2.875 7.734 -11.539 1 96.06 74 GLY B CA 1
ATOM 1385 C C . GLY B 1 74 ? -1.574 7.945 -12.289 1 96.06 74 GLY B C 1
ATOM 1386 O O . GLY B 1 74 ? -1.072 7.027 -12.945 1 96.06 74 GLY B O 1
ATOM 1387 N N . LEU B 1 75 ? -0.936 9.086 -12.203 1 96.19 75 LEU B N 1
ATOM 1388 C CA . LEU B 1 75 ? 0.301 9.383 -12.922 1 96.19 75 LEU B CA 1
ATOM 1389 C C . LEU B 1 75 ? 1.508 8.828 -12.172 1 96.19 75 LEU B C 1
ATOM 1391 O O . LEU B 1 75 ? 2.529 8.508 -12.781 1 96.19 75 LEU B O 1
ATOM 1395 N N . ILE B 1 76 ? 1.438 8.734 -10.844 1 96.31 76 ILE B N 1
ATOM 1396 C CA . ILE B 1 76 ? 2.486 8.172 -10 1 96.31 76 ILE B CA 1
ATOM 1397 C C . ILE B 1 76 ? 1.889 7.129 -9.062 1 96.31 76 ILE B C 1
ATOM 1399 O O . ILE B 1 76 ? 0.813 7.34 -8.492 1 96.31 76 ILE B O 1
ATOM 1403 N N . GLU B 1 77 ? 2.506 5.984 -9.016 1 97.5 77 GLU B N 1
ATOM 1404 C CA . GLU B 1 77 ? 2.164 4.996 -7.996 1 97.5 77 GLU B CA 1
ATOM 1405 C C . GLU B 1 77 ? 2.996 5.195 -6.734 1 97.5 77 GLU B C 1
ATOM 1407 O O . GLU B 1 77 ? 4.223 5.094 -6.77 1 97.5 77 GLU B O 1
ATOM 1412 N N . PRO B 1 78 ? 2.352 5.449 -5.68 1 97.88 78 PRO B N 1
ATOM 1413 C CA . PRO B 1 78 ? 3.139 5.609 -4.457 1 97.88 78 PRO B CA 1
ATOM 1414 C C . PRO B 1 78 ? 3.701 4.285 -3.939 1 97.88 78 PRO B C 1
ATOM 1416 O O . PRO B 1 78 ? 3.131 3.223 -4.199 1 97.88 78 PRO B O 1
ATOM 1419 N N . GLY B 1 79 ? 4.875 4.367 -3.215 1 97.56 79 GLY B N 1
ATOM 1420 C CA . GLY B 1 79 ? 5.281 3.232 -2.402 1 97.56 79 GLY B CA 1
ATOM 1421 C C . GLY B 1 79 ? 4.285 2.891 -1.312 1 97.56 79 GLY B C 1
ATOM 1422 O O . GLY B 1 79 ? 3.441 3.715 -0.954 1 97.56 79 GLY B O 1
ATOM 1423 N N . VAL B 1 80 ? 4.379 1.702 -0.814 1 97.81 80 VAL B N 1
ATOM 1424 C CA . VAL B 1 80 ? 3.424 1.255 0.195 1 97.81 80 VAL B CA 1
ATOM 1425 C C . VAL B 1 80 ? 3.564 2.105 1.454 1 97.81 80 VAL B C 1
ATOM 1427 O O . VAL B 1 80 ? 2.572 2.412 2.119 1 97.81 80 VAL B O 1
ATOM 1430 N N . GLY B 1 81 ? 4.746 2.564 1.78 1 97.06 81 GLY B N 1
ATOM 1431 C CA . GLY B 1 81 ? 4.965 3.41 2.943 1 97.06 81 GLY B CA 1
ATOM 1432 C C . GLY B 1 81 ? 4.238 4.738 2.859 1 97.06 81 GLY B C 1
ATOM 1433 O O . GLY B 1 81 ? 3.547 5.137 3.799 1 97.06 81 GLY B O 1
ATOM 1434 N N . LEU B 1 82 ? 4.41 5.375 1.78 1 96.62 82 LEU B N 1
ATOM 1435 C CA . LEU B 1 82 ? 3.734 6.652 1.591 1 96.62 82 LEU B CA 1
ATOM 1436 C C . LEU B 1 82 ? 2.221 6.465 1.568 1 96.62 82 LEU B C 1
ATOM 1438 O O . LEU B 1 82 ? 1.484 7.258 2.16 1 96.62 82 LEU B O 1
ATOM 1442 N N . PHE B 1 83 ? 1.771 5.422 0.875 1 98.12 83 PHE B N 1
ATOM 1443 C CA . PHE B 1 83 ? 0.337 5.172 0.819 1 98.12 83 PHE B CA 1
ATOM 1444 C C . PHE B 1 83 ? -0.237 4.996 2.221 1 98.12 83 PHE B C 1
ATOM 1446 O O . PHE B 1 83 ? -1.26 5.594 2.557 1 98.12 83 PHE B O 1
ATOM 1453 N N . PHE B 1 84 ? 0.404 4.227 3.006 1 96.88 84 PHE B N 1
ATOM 1454 C CA . PHE B 1 84 ? -0.044 4.031 4.379 1 96.88 84 PHE B CA 1
ATOM 1455 C C . PHE B 1 84 ? -0.072 5.359 5.133 1 96.88 84 PHE B C 1
ATOM 1457 O O . PHE B 1 84 ? -1.017 5.637 5.871 1 96.88 84 PHE B O 1
ATOM 1464 N N . ARG B 1 85 ? 0.939 6.156 4.934 1 95.62 85 ARG B N 1
ATOM 1465 C CA . ARG B 1 85 ? 1.006 7.445 5.617 1 95.62 85 ARG B CA 1
ATOM 1466 C C . ARG B 1 85 ? -0.144 8.352 5.191 1 95.62 85 ARG B C 1
ATOM 1468 O O . ARG B 1 85 ? -0.745 9.031 6.023 1 95.62 85 ARG B O 1
ATOM 1475 N N . LEU B 1 86 ? -0.423 8.336 3.93 1 97.44 86 LEU B N 1
ATOM 1476 C CA . LEU B 1 86 ? -1.512 9.156 3.412 1 97.44 86 LEU B CA 1
ATOM 1477 C C . LEU B 1 86 ? -2.852 8.711 3.99 1 97.44 86 LEU B C 1
ATOM 1479 O O . LEU B 1 86 ? -3.646 9.539 4.438 1 97.44 86 LEU B O 1
ATOM 1483 N N . ILE B 1 87 ? -3.104 7.469 4.016 1 97.19 87 ILE B N 1
ATOM 1484 C CA . ILE B 1 87 ? -4.348 6.922 4.551 1 97.19 87 ILE B CA 1
ATOM 1485 C C . ILE B 1 87 ? -4.473 7.273 6.031 1 97.19 87 ILE B C 1
ATOM 1487 O O . ILE B 1 87 ? -5.543 7.676 6.488 1 97.19 87 ILE B O 1
ATOM 1491 N N . ASN B 1 88 ? -3.375 7.18 6.738 1 94.75 88 ASN B N 1
ATOM 1492 C CA . ASN B 1 88 ? -3.367 7.527 8.156 1 94.75 88 ASN B CA 1
ATOM 1493 C C . ASN B 1 88 ? -3.645 9.008 8.367 1 94.75 88 ASN B C 1
ATOM 1495 O O . ASN B 1 88 ? -4.348 9.383 9.312 1 94.75 88 ASN B O 1
ATOM 1499 N N . SER B 1 89 ? -3.092 9.781 7.535 1 95.38 89 SER B N 1
ATOM 1500 C CA . SER B 1 89 ? -3.287 11.227 7.633 1 95.38 89 SER B CA 1
ATOM 1501 C C . SER B 1 89 ? -4.754 11.602 7.445 1 95.38 89 SER B C 1
ATOM 1503 O O . SER B 1 89 ? -5.176 12.695 7.824 1 95.38 89 SER B O 1
ATOM 1505 N N . LEU B 1 90 ? -5.504 10.695 6.895 1 96.62 90 LEU B N 1
ATOM 1506 C CA . LEU B 1 90 ? -6.922 10.922 6.645 1 96.62 90 LEU B CA 1
ATOM 1507 C C . LEU B 1 90 ? -7.773 10.336 7.766 1 96.62 90 LEU B C 1
ATOM 1509 O O . LEU B 1 90 ? -9 10.344 7.688 1 96.62 90 LEU B O 1
ATOM 1513 N N . GLY B 1 91 ? -7.152 9.789 8.773 1 93.75 91 GLY B N 1
ATOM 1514 C CA . GLY B 1 91 ? -7.852 9.227 9.922 1 93.75 91 GLY B CA 1
ATOM 1515 C C . GLY B 1 91 ? -8.375 7.828 9.672 1 93.75 91 GLY B C 1
ATOM 1516 O O . GLY B 1 91 ? -9.305 7.379 10.352 1 93.75 91 GLY B O 1
ATOM 1517 N N . LEU B 1 92 ? -7.852 7.176 8.734 1 95.38 92 LEU B N 1
ATOM 1518 C CA . LEU B 1 92 ? -8.289 5.832 8.383 1 95.38 92 LEU B CA 1
ATOM 1519 C C . LEU B 1 92 ? -7.266 4.793 8.828 1 95.38 92 LEU B C 1
ATOM 1521 O O . LEU B 1 92 ? -6.113 5.133 9.109 1 95.38 92 LEU B O 1
ATOM 1525 N N . ARG B 1 93 ? -7.789 3.568 8.891 1 94.06 93 ARG B N 1
ATOM 1526 C CA . ARG B 1 93 ? -6.961 2.428 9.273 1 94.06 93 ARG B CA 1
ATOM 1527 C C . ARG B 1 93 ? -6.918 1.385 8.164 1 94.06 93 ARG B C 1
ATOM 1529 O O . ARG B 1 93 ? -7.914 1.176 7.461 1 94.06 93 ARG B O 1
ATOM 1536 N N . ILE B 1 94 ? -5.734 0.874 7.984 1 93.94 94 ILE B N 1
ATOM 1537 C CA . ILE B 1 94 ? -5.578 -0.242 7.055 1 93.94 94 ILE B CA 1
ATOM 1538 C C . ILE B 1 94 ? -5.527 -1.556 7.832 1 93.94 94 ILE B C 1
ATOM 1540 O O . ILE B 1 94 ? -4.652 -1.75 8.68 1 93.94 94 ILE B O 1
ATOM 1544 N N . ASP B 1 95 ? -6.484 -2.363 7.504 1 93.56 95 ASP B N 1
ATOM 1545 C CA . ASP B 1 95 ? -6.543 -3.684 8.117 1 93.56 95 ASP B CA 1
ATOM 1546 C C . ASP B 1 95 ? -6.34 -4.785 7.082 1 93.56 95 ASP B C 1
ATOM 1548 O O . ASP B 1 95 ? -6.867 -4.699 5.969 1 93.56 95 ASP B O 1
ATOM 1552 N N . ILE B 1 96 ? -5.535 -5.688 7.477 1 93 96 ILE B N 1
ATOM 1553 C CA . ILE B 1 96 ? -5.285 -6.844 6.617 1 93 96 ILE B CA 1
ATOM 1554 C C . ILE B 1 96 ? -5.754 -8.117 7.316 1 93 96 ILE B C 1
ATOM 1556 O O . ILE B 1 96 ? -5.297 -8.438 8.414 1 93 96 ILE B O 1
ATOM 1560 N N . SER B 1 97 ? -6.727 -8.758 6.648 1 91.38 97 SER B N 1
ATOM 1561 C CA . SER B 1 97 ? -7.328 -9.914 7.297 1 91.38 97 SER B CA 1
ATOM 1562 C C . SER B 1 97 ? -7.598 -11.031 6.297 1 91.38 97 SER B C 1
ATOM 1564 O O . SER B 1 97 ? -7.523 -10.82 5.086 1 91.38 97 SER B O 1
ATOM 1566 N N . LYS B 1 98 ? -7.805 -12.242 7.004 1 86.56 98 LYS B N 1
ATOM 1567 C CA . LYS B 1 98 ? -8.133 -13.383 6.16 1 86.56 98 LYS B CA 1
ATOM 1568 C C . LYS B 1 98 ? -9.461 -13.172 5.445 1 86.56 98 LYS B C 1
ATOM 1570 O O . LYS B 1 98 ? -10.406 -12.633 6.023 1 86.56 98 LYS B O 1
ATOM 1575 N N . SER B 1 99 ? -9.383 -13.391 4.082 1 72.06 99 SER B N 1
ATOM 1576 C CA . SER B 1 99 ? -10.641 -13.328 3.334 1 72.06 99 SER B CA 1
ATOM 1577 C C . SER B 1 99 ? -11.633 -14.367 3.842 1 72.06 99 SER B C 1
ATOM 1579 O O . SER B 1 99 ? -11.25 -15.484 4.199 1 72.06 99 SER B O 1
ATOM 1581 N N . ILE B 1 100 ? -12.625 -14.008 4.527 1 56.88 100 ILE B N 1
ATOM 1582 C CA . ILE B 1 100 ? -13.641 -14.953 4.996 1 56.88 100 ILE B CA 1
ATOM 1583 C C . ILE B 1 100 ? -14.25 -15.688 3.803 1 56.88 100 ILE B C 1
ATOM 1585 O O . ILE B 1 100 ? -14.703 -15.055 2.848 1 56.88 100 ILE B O 1
ATOM 1589 N N . GLY B 1 101 ? -13.555 -16.625 3.229 1 45.22 101 GLY B N 1
ATOM 1590 C CA . GLY B 1 101 ? -14.453 -17.516 2.508 1 45.22 101 GLY B CA 1
ATOM 1591 C C . GLY B 1 101 ? -15.703 -17.875 3.295 1 45.22 101 GLY B C 1
ATOM 1592 O O . GLY B 1 101 ? -15.734 -17.734 4.52 1 45.22 101 GLY B O 1
#

Sequence (202 aa):
MKTNNHKIEDYDLVLDAKYGKEGTPQRVQFENEAKAFYASQILLQARKEAKMTQTELAEKAGTTKSYIS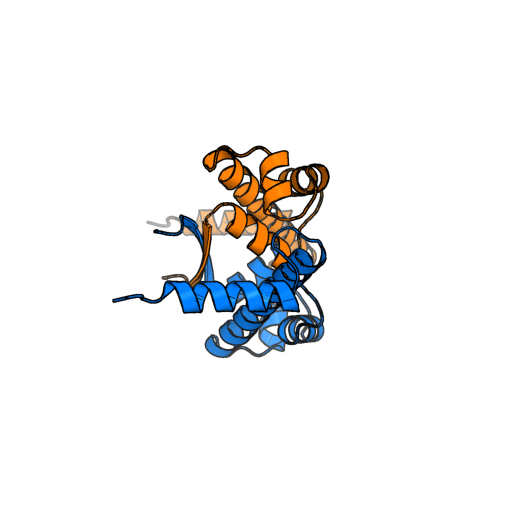KIENGLIEPGVGLFFRLINSLGLRIDISKSIGMKTNNHKIEDYDLVLDAKYGKEGTPQRVQFENEAKAFYASQILLQARKEAKMTQTELAEKAGTTKSYISKIENGLIEPGVGLFFRLINSLGLRIDISKSIG

Nearest PDB structures (foldseek):
  2b5a-assembly1_A  TM=9.493E-01  e=1.479E-02  [Bacillus] caldolyticus
  1y7y-assembly1_A  TM=9.236E-01  e=2.041E-02  Aeromonas hydrophila
  3f52-assembly1_E  TM=9.558E-01  e=2.529E-02  Corynebacterium glutamicum
  8ezt-assembly1_D-2  TM=8.160E-01  e=1.259E-02  Legionella pneumophila
  3g5g-assembly1_A  TM=9.676E-01  e=5.080E-02  Enterobacter sp. RFL1396

Organism: NCBI:txid679189